Protein AF-A0A969T5S2-F1 (afdb_monomer_lite)

Sequence (231 aa):
MIIHSYEKESELKKIESLESELASEKEGRKVYKNMIFSVLVLFVIVATFLYYVVKSKKKLKEQNDKILEQNNTISSQVEEIIQQNDLLNTYKNNLEKIVEEKTRHLEDAIKRGKESDLLKTAFLTNMSHEIRTPMNAVMGFGSLLSNSNLSENDRMKYTEILLKSTEQLHKVIDDIIEISKIESGQITVNKTYFDVNILFQELMLYFSKQLFETSKTQLRIRIYKPTATGK

Structure (mmCIF, N/CA/C/O backbone):
data_AF-A0A969T5S2-F1
#
_entry.id   AF-A0A969T5S2-F1
#
loop_
_atom_site.group_PDB
_atom_site.id
_atom_site.type_symbol
_atom_site.label_atom_id
_atom_site.label_alt_id
_atom_site.label_comp_id
_atom_site.label_asym_id
_atom_site.label_entity_id
_atom_site.label_seq_id
_atom_site.pdbx_PDB_ins_code
_atom_site.Cartn_x
_atom_site.Cartn_y
_atom_site.Cartn_z
_atom_site.occupancy
_atom_site.B_iso_or_equiv
_atom_site.auth_seq_id
_atom_site.auth_comp_id
_atom_site.auth_asym_id
_atom_site.auth_atom_id
_atom_site.pdbx_PDB_model_num
ATOM 1 N N . MET A 1 1 ? 95.915 22.948 -121.376 1.00 53.06 1 MET A N 1
ATOM 2 C CA . MET A 1 1 ? 95.885 22.904 -119.895 1.00 53.06 1 MET A CA 1
ATOM 3 C C . MET A 1 1 ? 94.691 23.652 -119.285 1.00 53.06 1 MET A C 1
ATOM 5 O O . MET A 1 1 ? 94.270 23.257 -118.213 1.00 53.06 1 MET A O 1
ATOM 9 N N . ILE A 1 2 ? 94.101 24.657 -119.959 1.00 53.91 2 ILE A N 1
ATOM 10 C CA . ILE A 1 2 ? 92.976 25.464 -119.428 1.00 53.91 2 ILE A CA 1
ATOM 11 C C . ILE A 1 2 ? 91.594 24.795 -119.627 1.00 53.91 2 ILE A C 1
ATOM 13 O O . ILE A 1 2 ? 90.770 24.822 -118.726 1.00 53.91 2 ILE A O 1
ATOM 17 N N . ILE A 1 3 ? 91.343 24.113 -120.753 1.00 56.22 3 ILE A N 1
ATOM 18 C CA . ILE A 1 3 ? 90.023 23.497 -121.042 1.00 56.22 3 ILE A CA 1
ATOM 19 C C . ILE A 1 3 ? 89.676 22.362 -120.055 1.00 56.22 3 ILE A C 1
ATOM 21 O O . ILE A 1 3 ? 88.545 22.263 -119.593 1.00 56.22 3 ILE A O 1
ATOM 25 N N . HIS A 1 4 ? 90.670 21.571 -119.639 1.00 56.53 4 HIS A N 1
ATOM 26 C CA . HIS A 1 4 ? 90.481 20.467 -118.689 1.00 56.53 4 HIS A CA 1
ATOM 27 C C . HIS A 1 4 ? 90.217 20.932 -117.241 1.00 56.53 4 HIS A C 1
ATOM 29 O O . HIS A 1 4 ? 89.705 20.152 -116.442 1.00 56.53 4 HIS A O 1
ATOM 35 N N . SER A 1 5 ? 90.547 22.182 -116.877 1.00 56.03 5 SER A N 1
ATOM 36 C CA . SER A 1 5 ? 90.193 22.722 -115.553 1.00 56.03 5 SER A CA 1
ATOM 37 C C . SER A 1 5 ? 88.755 23.245 -115.514 1.00 56.03 5 SER A C 1
ATOM 39 O O . SER A 1 5 ? 88.100 23.094 -114.490 1.00 56.03 5 SER A O 1
ATOM 41 N N . TYR A 1 6 ? 88.245 23.787 -116.628 1.00 60.91 6 TYR A N 1
ATOM 42 C CA . TYR A 1 6 ? 86.865 24.275 -116.750 1.00 60.91 6 TYR A CA 1
ATOM 43 C C . TYR A 1 6 ? 85.824 23.144 -116.736 1.00 60.91 6 TYR A C 1
ATOM 45 O O . TYR A 1 6 ? 84.802 23.268 -116.063 1.00 60.91 6 TYR A O 1
ATOM 53 N N . GLU A 1 7 ? 86.080 22.024 -117.423 1.00 63.03 7 GLU A N 1
ATOM 54 C CA . GLU A 1 7 ? 85.198 20.842 -117.363 1.00 63.03 7 GLU A CA 1
ATOM 55 C C . GLU A 1 7 ? 85.136 20.252 -115.952 1.00 63.03 7 GLU A C 1
ATOM 57 O O . GLU A 1 7 ? 84.051 19.986 -115.439 1.00 63.03 7 GLU A O 1
ATOM 62 N N . LYS A 1 8 ? 86.288 20.131 -115.284 1.00 68.19 8 LYS A N 1
ATOM 63 C CA . LYS A 1 8 ? 86.364 19.594 -113.922 1.00 68.19 8 LYS A CA 1
ATOM 64 C C . LYS A 1 8 ? 85.639 20.483 -112.909 1.00 68.19 8 LYS A C 1
ATOM 66 O O . LYS A 1 8 ? 84.988 19.969 -112.009 1.00 68.19 8 LYS A O 1
ATOM 71 N N . GLU A 1 9 ? 85.708 21.805 -113.068 1.00 69.25 9 GLU A N 1
ATOM 72 C CA . GLU A 1 9 ? 84.987 22.764 -112.221 1.00 69.25 9 GLU A CA 1
ATOM 73 C C . GLU A 1 9 ? 83.468 22.755 -112.487 1.00 69.25 9 GLU A C 1
ATOM 75 O O . GLU A 1 9 ? 82.671 22.893 -111.559 1.00 69.25 9 GLU A O 1
ATOM 80 N N . SER A 1 10 ? 83.048 22.544 -113.740 1.00 69.62 10 SER A N 1
ATOM 81 C CA . SER A 1 10 ? 81.635 22.386 -114.107 1.00 69.62 10 SER A CA 1
ATOM 82 C C . SER A 1 10 ? 81.036 21.087 -113.565 1.00 69.62 10 SER A C 1
ATOM 84 O O . SER A 1 10 ? 79.896 21.092 -113.100 1.00 69.62 10 SER A O 1
ATOM 86 N N . GLU A 1 11 ? 81.771 19.975 -113.626 1.00 76.19 11 GLU A N 1
ATOM 87 C CA . GLU A 1 11 ? 81.337 18.714 -113.017 1.00 76.19 11 GLU A CA 1
ATOM 88 C C . GLU A 1 11 ? 81.290 18.816 -111.492 1.00 76.19 11 GLU A C 1
ATOM 90 O O . GLU A 1 11 ? 80.316 18.368 -110.892 1.00 76.19 11 GLU A O 1
ATOM 95 N N . LEU A 1 12 ? 82.270 19.485 -110.872 1.00 71.69 12 LEU A N 1
ATOM 96 C CA . LEU A 1 12 ? 82.287 19.722 -109.428 1.00 71.69 12 LEU A CA 1
ATOM 97 C C . LEU A 1 12 ? 81.068 20.542 -108.973 1.00 71.69 12 LEU A C 1
ATOM 99 O O . LEU A 1 12 ? 80.374 20.126 -108.053 1.00 71.69 12 LEU A O 1
ATOM 103 N N . LYS A 1 13 ? 80.723 21.631 -109.679 1.00 76.75 13 LYS A N 1
ATOM 104 C CA . LYS A 1 13 ? 79.508 22.426 -109.398 1.00 76.75 13 LYS A CA 1
ATOM 105 C C . LYS A 1 13 ? 78.221 21.620 -109.576 1.00 76.75 13 LYS A C 1
ATOM 107 O O . LYS A 1 13 ? 77.257 21.820 -108.840 1.00 76.75 13 LYS A O 1
ATOM 112 N N . LYS A 1 14 ? 78.184 20.704 -110.549 1.00 78.88 14 LYS A N 1
ATOM 113 C CA . LYS A 1 14 ? 77.022 19.837 -110.788 1.00 78.88 14 LYS A CA 1
ATOM 114 C C . LYS A 1 14 ? 76.864 18.805 -109.671 1.00 78.88 14 LYS A C 1
ATOM 116 O O . LYS A 1 14 ? 75.749 18.614 -109.192 1.00 78.88 14 LYS A O 1
ATOM 121 N N . ILE A 1 15 ? 77.965 18.209 -109.214 1.00 77.12 15 ILE A N 1
ATOM 122 C CA . ILE A 1 15 ? 77.996 17.307 -108.055 1.00 77.12 15 ILE A CA 1
ATOM 123 C C . ILE A 1 15 ? 77.580 18.056 -106.786 1.00 77.12 15 ILE A C 1
ATOM 125 O O . ILE A 1 15 ? 76.670 17.596 -106.112 1.00 77.12 15 ILE A O 1
ATOM 129 N N . GLU A 1 16 ? 78.128 19.243 -106.517 1.00 80.19 16 GLU A N 1
ATOM 130 C CA . GLU A 1 16 ? 77.735 20.069 -105.363 1.00 80.19 16 GLU A CA 1
ATOM 131 C C . GLU A 1 16 ? 76.242 20.445 -105.397 1.00 80.19 16 GLU A C 1
ATOM 133 O O . GLU A 1 16 ? 75.565 20.404 -104.368 1.00 80.19 16 GLU A O 1
ATOM 138 N N . SER A 1 17 ? 75.691 20.759 -106.578 1.00 77.25 17 SER A N 1
ATOM 139 C CA . SER A 1 17 ? 74.257 21.047 -106.728 1.00 77.25 17 SER A CA 1
ATOM 140 C C . SER A 1 17 ? 73.377 19.821 -106.462 1.00 77.25 17 SER A C 1
ATOM 142 O O . SER A 1 17 ? 72.382 19.929 -105.748 1.00 77.25 17 SER A O 1
ATOM 144 N N . LEU A 1 18 ? 73.781 18.646 -106.961 1.00 80.69 18 LEU A N 1
ATOM 145 C CA . LEU A 1 18 ? 73.084 17.378 -106.743 1.00 80.69 18 LEU A CA 1
ATOM 146 C C . LEU A 1 18 ? 73.196 16.920 -105.283 1.00 80.69 18 LEU A C 1
ATOM 148 O O . LEU A 1 18 ? 72.234 16.399 -104.727 1.00 80.69 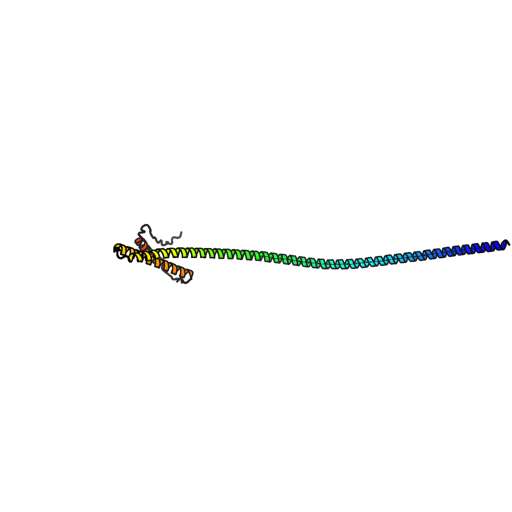18 LEU A O 1
ATOM 152 N N . GLU A 1 19 ? 74.345 17.128 -104.641 1.00 81.44 19 GLU A N 1
ATOM 153 C CA . GLU A 1 19 ? 74.552 16.842 -103.220 1.00 81.44 19 GLU A CA 1
ATOM 154 C C . GLU A 1 19 ? 73.700 17.755 -102.332 1.00 81.44 19 GLU A C 1
ATOM 156 O O . GLU A 1 19 ? 73.091 17.272 -101.375 1.00 81.44 19 GLU A O 1
ATOM 161 N N . SER A 1 20 ? 73.595 19.042 -102.675 1.00 77.88 20 SER A N 1
ATOM 162 C CA . SER A 1 20 ? 72.729 20.014 -101.997 1.00 77.88 20 SER A CA 1
ATOM 163 C C . SER A 1 20 ? 71.241 19.664 -102.141 1.00 77.88 20 SER A C 1
ATOM 165 O O . SER A 1 20 ? 70.498 19.650 -101.156 1.00 77.88 20 SER A O 1
ATOM 167 N N . GLU A 1 21 ? 70.806 19.286 -103.345 1.00 82.25 21 GLU A N 1
ATOM 168 C CA . GLU A 1 21 ? 69.428 18.865 -103.619 1.00 82.25 21 GLU A CA 1
ATOM 169 C C . GLU A 1 21 ? 69.083 17.552 -102.889 1.00 82.25 21 GLU A C 1
ATOM 171 O O . GLU A 1 21 ? 68.046 17.450 -102.226 1.00 82.25 21 GLU A O 1
ATOM 176 N N . LEU A 1 22 ? 70.002 16.579 -102.887 1.00 79.25 22 LEU A N 1
ATOM 177 C CA . LEU A 1 22 ? 69.874 15.330 -102.130 1.00 79.25 22 LEU A CA 1
ATOM 178 C C . LEU A 1 22 ? 69.854 15.573 -100.608 1.00 79.25 22 LEU A C 1
ATOM 180 O O . LEU A 1 22 ? 69.143 14.873 -99.877 1.00 79.25 22 LEU A O 1
ATOM 184 N N . ALA A 1 23 ? 70.634 16.536 -100.109 1.00 79.44 23 ALA A N 1
ATOM 185 C CA . ALA A 1 23 ? 70.650 16.926 -98.701 1.00 79.44 23 ALA A CA 1
ATOM 186 C C . ALA A 1 23 ? 69.317 17.566 -98.284 1.00 79.44 23 ALA A C 1
ATOM 188 O O . ALA A 1 23 ? 68.738 17.145 -97.279 1.00 79.44 23 ALA A O 1
ATOM 189 N N . SER A 1 24 ? 68.782 18.483 -99.098 1.00 79.25 24 SER A N 1
ATOM 190 C CA . SER A 1 24 ? 67.469 19.109 -98.892 1.00 79.25 24 SER A CA 1
ATOM 191 C C . SER A 1 24 ? 66.329 18.079 -98.889 1.00 79.25 24 SER A C 1
ATOM 193 O O . SER A 1 24 ? 65.488 18.064 -97.987 1.00 79.25 24 SER A O 1
ATOM 195 N N . GLU A 1 25 ? 66.336 17.129 -99.829 1.00 83.00 25 GLU A N 1
ATOM 196 C CA . GLU A 1 25 ? 65.324 16.069 -99.906 1.00 83.00 25 GLU A CA 1
ATOM 197 C C . GLU A 1 25 ? 65.398 15.103 -98.701 1.00 83.00 25 GLU A C 1
ATOM 199 O O . GLU A 1 25 ? 64.380 14.655 -98.159 1.00 83.00 25 GLU A O 1
ATOM 204 N N . LYS A 1 26 ? 66.612 14.779 -98.227 1.00 81.88 26 LYS A N 1
ATOM 205 C CA . LYS A 1 26 ? 66.821 14.002 -96.990 1.00 81.88 26 LYS A CA 1
ATOM 206 C C . LYS A 1 26 ? 66.337 14.759 -95.753 1.00 81.88 26 LYS A C 1
ATOM 208 O O . LYS A 1 26 ? 65.747 14.135 -94.867 1.00 81.88 26 LYS A O 1
ATOM 213 N N . GLU A 1 27 ? 66.551 16.068 -95.696 1.00 85.75 27 GLU A N 1
ATOM 214 C CA . GLU A 1 27 ? 66.109 16.922 -94.596 1.00 85.75 27 GLU A CA 1
ATOM 215 C C . GLU A 1 27 ? 64.578 17.030 -94.546 1.00 85.75 27 GLU A C 1
ATOM 217 O O . GLU A 1 27 ? 63.985 16.775 -93.496 1.00 85.75 27 GLU A O 1
ATOM 222 N N . GLY A 1 28 ? 63.914 17.232 -95.689 1.00 82.69 28 GLY A N 1
ATOM 223 C CA . GLY A 1 28 ? 62.449 17.203 -95.792 1.00 82.69 28 GLY A CA 1
ATOM 224 C C . GLY A 1 28 ? 61.840 15.863 -95.354 1.00 82.69 28 GLY A C 1
ATOM 225 O O . GLY A 1 28 ? 60.904 15.828 -94.549 1.00 82.69 28 GLY A O 1
ATOM 226 N N . ARG A 1 29 ? 62.426 14.732 -95.785 1.00 85.19 29 ARG A N 1
ATOM 227 C CA . ARG A 1 29 ? 62.015 13.389 -95.319 1.00 85.19 29 ARG A CA 1
ATOM 228 C C . ARG A 1 29 ? 62.199 13.207 -93.810 1.00 85.19 29 ARG A C 1
ATOM 230 O O . ARG A 1 29 ? 61.376 12.544 -93.175 1.00 85.19 29 ARG A O 1
ATOM 237 N N . LYS A 1 30 ? 63.260 13.770 -93.225 1.00 87.75 30 LYS A N 1
ATOM 238 C CA . LYS A 1 30 ? 63.521 13.731 -91.777 1.00 87.75 30 LYS A CA 1
ATOM 239 C C . LYS A 1 30 ? 62.482 14.547 -91.000 1.00 87.75 30 LYS A C 1
ATOM 241 O O . LYS A 1 30 ? 61.950 14.049 -90.010 1.00 87.75 30 LYS A O 1
ATOM 246 N N . VAL A 1 31 ? 62.141 15.747 -91.475 1.00 89.12 31 VAL A N 1
ATOM 247 C CA . VAL A 1 31 ? 61.098 16.603 -90.882 1.00 89.12 31 VAL A CA 1
ATOM 248 C C . VAL A 1 31 ? 59.736 15.906 -90.905 1.00 89.12 31 VAL A C 1
ATOM 250 O O . VAL A 1 31 ? 59.076 15.826 -89.870 1.00 89.12 31 VAL A O 1
ATOM 253 N N . TYR A 1 32 ? 59.346 15.317 -92.039 1.00 90.12 32 TYR A N 1
ATOM 254 C CA . TYR A 1 32 ? 58.078 14.590 -92.163 1.00 90.12 32 TYR A CA 1
ATOM 255 C C . TYR A 1 32 ? 57.992 13.383 -91.212 1.00 90.12 32 TYR A C 1
ATOM 257 O O . TYR A 1 32 ? 56.982 13.197 -90.532 1.00 90.12 32 TYR A O 1
ATOM 265 N N . LYS A 1 33 ? 59.071 12.594 -91.086 1.00 89.50 33 LYS A N 1
ATOM 266 C CA . LYS A 1 33 ? 59.140 11.483 -90.119 1.00 89.50 33 LYS A CA 1
ATOM 267 C C . LYS A 1 33 ? 59.002 11.960 -88.670 1.00 89.50 33 LYS A C 1
ATOM 269 O O . LYS A 1 33 ? 58.267 11.339 -87.906 1.00 89.50 33 LYS A O 1
ATOM 274 N N . ASN A 1 34 ? 59.654 13.063 -88.301 1.00 91.50 34 ASN A N 1
ATOM 275 C CA . ASN A 1 34 ? 59.539 13.644 -86.961 1.00 91.50 34 ASN A CA 1
ATOM 276 C C . ASN A 1 34 ? 58.127 14.183 -86.682 1.00 91.50 34 ASN A C 1
ATOM 278 O O . ASN A 1 34 ? 57.640 14.043 -85.563 1.00 91.50 34 ASN A O 1
ATOM 282 N N . MET A 1 35 ? 57.459 14.751 -87.690 1.00 93.56 35 MET A N 1
ATOM 283 C CA . MET A 1 35 ? 56.075 15.220 -87.581 1.00 93.56 35 MET A CA 1
ATOM 284 C C . MET A 1 35 ? 55.093 14.058 -87.387 1.00 93.56 35 MET A C 1
ATOM 286 O O . MET A 1 35 ? 54.229 14.116 -86.520 1.00 93.56 35 MET A O 1
ATOM 290 N N . ILE A 1 36 ? 55.241 12.967 -88.144 1.00 94.12 36 ILE A N 1
ATOM 291 C CA . ILE A 1 36 ? 54.429 11.759 -87.925 1.00 94.12 36 ILE A CA 1
ATOM 292 C C . ILE A 1 36 ? 54.683 11.198 -86.526 1.00 94.12 36 ILE A C 1
ATOM 294 O O . ILE A 1 36 ? 53.741 10.850 -85.816 1.00 94.12 36 ILE A O 1
ATOM 298 N N . PHE A 1 37 ? 55.949 11.122 -86.116 1.00 94.69 37 PHE A N 1
ATOM 299 C CA . PHE A 1 37 ? 56.315 10.621 -84.799 1.00 94.69 37 PHE A CA 1
ATOM 300 C C . PHE A 1 37 ? 55.695 11.463 -83.676 1.00 94.69 37 PHE A C 1
ATOM 302 O O . PHE A 1 37 ? 55.114 10.902 -82.750 1.00 94.69 37 PHE A O 1
ATOM 309 N N . SER A 1 38 ? 55.741 12.796 -83.768 1.00 93.69 38 SER A N 1
ATOM 310 C CA . SER A 1 38 ? 55.135 13.672 -82.761 1.00 93.69 38 SER A CA 1
ATOM 311 C C . SER A 1 38 ? 53.609 13.538 -82.705 1.00 93.69 38 SER A C 1
ATOM 313 O O . SER A 1 38 ? 53.046 13.498 -81.611 1.00 93.69 38 SER A O 1
ATOM 315 N N . VAL A 1 39 ? 52.939 13.378 -83.852 1.00 95.88 39 VAL A N 1
ATOM 316 C CA . VAL A 1 39 ? 51.491 13.112 -83.918 1.00 95.88 39 VAL A CA 1
ATOM 317 C C . VAL A 1 39 ? 51.138 11.766 -83.278 1.00 95.88 39 VAL A C 1
ATOM 319 O O . VAL A 1 39 ? 50.170 11.685 -82.523 1.00 95.88 39 VAL A O 1
ATOM 322 N N . LEU A 1 40 ? 51.934 10.719 -83.514 1.00 96.00 40 LEU A N 1
ATOM 323 C CA . LEU A 1 40 ? 51.734 9.408 -82.886 1.00 96.00 40 LEU A CA 1
ATOM 324 C C . LEU A 1 40 ? 51.920 9.466 -81.367 1.00 96.00 40 LEU A C 1
ATOM 326 O O . LEU A 1 40 ? 51.106 8.914 -80.628 1.00 96.00 40 LEU A O 1
ATOM 330 N N . VAL A 1 41 ? 52.953 10.165 -80.891 1.00 95.88 41 VAL A N 1
ATOM 331 C CA . VAL A 1 41 ? 53.179 10.374 -79.454 1.00 95.88 41 VAL A CA 1
ATOM 332 C C . VAL A 1 41 ? 51.993 11.108 -78.828 1.00 95.88 41 VAL A C 1
ATOM 334 O O . VAL A 1 41 ? 51.478 10.674 -77.797 1.00 95.88 41 VAL A O 1
ATOM 337 N N . LEU A 1 42 ? 51.506 12.172 -79.474 1.00 96.25 42 LEU A N 1
ATOM 338 C CA . LEU A 1 42 ? 50.339 12.916 -79.006 1.00 96.25 42 LEU A CA 1
ATOM 339 C C . LEU A 1 42 ? 49.089 12.028 -78.948 1.00 96.25 42 LEU A C 1
ATOM 341 O O . LEU A 1 42 ? 48.361 12.056 -77.957 1.00 96.25 42 LEU A O 1
ATOM 345 N N . PHE A 1 43 ? 48.864 11.201 -79.969 1.00 97.00 43 PHE A N 1
ATOM 346 C CA . PHE A 1 43 ? 47.743 10.265 -80.001 1.00 97.00 43 PHE A CA 1
ATOM 347 C C . PHE A 1 43 ? 47.784 9.275 -78.828 1.00 97.00 43 PHE A C 1
ATOM 349 O O . PHE A 1 43 ? 46.770 9.072 -78.161 1.00 97.00 43 PHE A O 1
ATOM 356 N N . VAL A 1 44 ? 48.954 8.707 -78.517 1.00 97.00 44 VAL A N 1
ATOM 357 C CA . VAL A 1 44 ? 49.127 7.797 -77.370 1.00 97.00 44 VAL A CA 1
ATOM 358 C C . VAL A 1 44 ? 48.861 8.514 -76.042 1.00 97.00 44 VAL A C 1
ATOM 360 O O . VAL A 1 44 ? 48.181 7.967 -75.170 1.00 97.00 44 VAL A O 1
ATOM 363 N N . ILE A 1 45 ? 49.335 9.753 -75.882 1.00 96.81 45 ILE A N 1
ATOM 364 C CA . ILE A 1 45 ? 49.070 10.562 -74.680 1.00 96.81 45 ILE A CA 1
ATOM 365 C C . ILE A 1 45 ? 47.563 10.804 -74.515 1.00 96.81 45 ILE A C 1
ATOM 367 O O . ILE A 1 45 ? 47.014 10.584 -73.436 1.00 96.81 45 ILE A O 1
ATOM 371 N N . VAL A 1 46 ? 46.866 11.191 -75.584 1.00 97.00 46 VAL A N 1
ATOM 372 C CA . VAL A 1 46 ? 45.413 11.411 -75.544 1.00 97.00 46 VAL A CA 1
ATOM 373 C C . VAL A 1 46 ? 44.665 10.110 -75.246 1.00 97.00 46 VAL A C 1
ATOM 375 O O . VAL A 1 46 ? 43.770 10.101 -74.4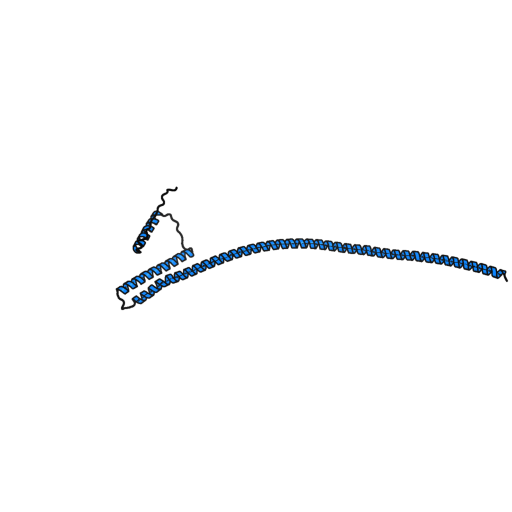02 1.00 97.00 46 VAL A O 1
ATOM 378 N N . ALA A 1 47 ? 45.045 8.996 -75.873 1.00 96.56 47 ALA A N 1
ATOM 379 C CA . ALA A 1 47 ? 44.413 7.699 -75.645 1.00 96.56 47 ALA A CA 1
ATOM 380 C C . ALA A 1 47 ? 44.587 7.216 -74.195 1.00 96.56 47 ALA A C 1
ATOM 382 O O . ALA A 1 47 ? 43.623 6.769 -73.569 1.00 96.56 47 ALA A O 1
ATOM 383 N N . THR A 1 48 ? 45.792 7.352 -73.629 1.00 96.56 48 THR A N 1
ATOM 384 C CA . THR A 1 48 ? 46.050 7.014 -72.219 1.00 96.56 48 THR A CA 1
ATOM 385 C C . THR A 1 48 ? 45.269 7.924 -71.273 1.00 96.56 48 THR A C 1
ATOM 387 O O . THR A 1 48 ? 44.638 7.425 -70.341 1.00 96.56 48 THR A O 1
ATOM 390 N N . PHE A 1 49 ? 45.221 9.233 -71.537 1.00 96.81 49 PHE A N 1
ATOM 391 C CA . PHE A 1 49 ? 44.410 10.177 -70.765 1.00 96.81 49 PHE A CA 1
ATOM 392 C C . PHE A 1 49 ? 42.920 9.807 -70.786 1.00 96.81 49 PHE A C 1
ATOM 394 O O . PHE A 1 49 ? 42.298 9.688 -69.728 1.00 96.81 49 PHE A O 1
ATOM 401 N N . LEU A 1 50 ? 42.352 9.553 -71.969 1.00 96.12 50 LEU A N 1
ATOM 402 C CA . LEU A 1 50 ? 40.954 9.144 -72.122 1.00 96.12 50 LEU A CA 1
ATOM 403 C C . LEU A 1 50 ? 40.658 7.837 -71.380 1.00 96.12 50 LEU A C 1
ATOM 405 O O . LEU A 1 50 ? 39.642 7.741 -70.688 1.00 96.12 50 LEU A O 1
ATOM 409 N N . TYR A 1 51 ? 41.565 6.859 -71.455 1.00 96.75 51 TYR A N 1
ATOM 410 C CA . TYR A 1 51 ? 41.459 5.617 -70.692 1.00 96.75 51 TYR A CA 1
ATOM 411 C C . TYR A 1 51 ? 41.361 5.882 -69.180 1.00 96.75 51 TYR A C 1
ATOM 413 O O . TYR A 1 51 ? 40.466 5.352 -68.513 1.00 96.75 51 TYR A O 1
ATOM 421 N N . TYR A 1 52 ? 42.219 6.749 -68.632 1.00 96.88 52 TYR A N 1
ATOM 422 C CA . TYR A 1 52 ? 42.167 7.114 -67.214 1.00 96.88 52 TYR A CA 1
ATOM 423 C C . TYR A 1 52 ? 40.887 7.865 -66.836 1.00 96.88 52 TYR A C 1
ATOM 425 O O . TYR A 1 52 ? 40.320 7.586 -65.777 1.00 96.88 52 TYR A O 1
ATOM 433 N N . VAL A 1 53 ? 40.388 8.762 -67.691 1.00 95.75 53 VAL A N 1
ATOM 434 C CA . VAL A 1 53 ? 39.124 9.481 -67.456 1.00 95.75 53 VAL A CA 1
ATOM 435 C C . VAL A 1 53 ? 37.951 8.507 -67.364 1.00 95.75 53 VAL A C 1
ATOM 437 O O . VAL A 1 53 ? 37.162 8.581 -66.419 1.00 95.75 53 VAL A O 1
ATOM 440 N N . VAL A 1 54 ? 37.842 7.562 -68.302 1.00 95.19 54 VAL A N 1
ATOM 441 C CA . VAL A 1 54 ? 36.773 6.551 -68.295 1.00 95.19 54 VAL A CA 1
ATOM 442 C C . VAL A 1 54 ? 36.878 5.659 -67.057 1.00 95.19 54 VAL A C 1
ATOM 444 O O . VAL A 1 54 ? 35.881 5.446 -66.362 1.00 95.19 54 VAL A O 1
ATOM 447 N N . LYS A 1 55 ? 38.088 5.191 -66.725 1.00 94.94 55 LYS A N 1
ATOM 448 C CA . LYS A 1 55 ? 38.338 4.377 -65.527 1.00 94.94 55 LYS A CA 1
ATOM 449 C C . LYS A 1 55 ? 37.963 5.117 -64.239 1.00 94.94 55 LYS A C 1
ATOM 451 O O . LYS A 1 55 ? 37.332 4.532 -63.360 1.00 94.94 55 LYS A O 1
ATOM 456 N N . SER A 1 56 ? 38.318 6.398 -64.138 1.00 92.44 56 SER A N 1
ATOM 457 C CA . SER A 1 56 ? 38.005 7.248 -62.985 1.00 92.44 56 SER A CA 1
ATOM 458 C C . SER A 1 56 ? 36.494 7.432 -62.814 1.00 92.44 56 SER A C 1
ATOM 460 O O . SER A 1 56 ? 35.964 7.197 -61.729 1.00 92.44 56 SER A O 1
ATOM 462 N N . LYS A 1 57 ? 35.772 7.732 -63.904 1.00 94.00 57 LYS A N 1
ATOM 463 C CA . LYS A 1 57 ? 34.304 7.854 -63.889 1.00 94.00 57 LYS A CA 1
ATOM 464 C C . LYS A 1 57 ? 33.611 6.563 -63.450 1.00 94.00 57 LYS A C 1
ATOM 466 O O . LYS A 1 57 ? 32.654 6.628 -62.684 1.00 94.00 57 LYS A O 1
ATOM 471 N N . LYS A 1 58 ? 34.096 5.398 -63.898 1.00 94.31 58 LYS A N 1
ATOM 472 C CA . LYS A 1 58 ? 33.547 4.099 -63.481 1.00 94.31 58 LYS A CA 1
ATOM 473 C C . LYS A 1 58 ? 33.699 3.883 -61.972 1.00 94.31 58 LYS A C 1
ATOM 475 O O . LYS A 1 58 ? 32.717 3.570 -61.309 1.00 94.31 58 LYS A O 1
ATOM 480 N N . LYS A 1 59 ? 34.897 4.120 -61.427 1.00 94.56 59 LYS A N 1
ATOM 481 C CA . LYS A 1 59 ? 35.159 4.005 -59.984 1.00 94.56 59 LYS A CA 1
ATOM 482 C C . LYS A 1 59 ? 34.298 4.974 -59.166 1.00 94.56 59 LYS A C 1
ATOM 484 O O . LYS A 1 59 ? 33.773 4.588 -58.128 1.00 94.56 59 LYS A O 1
ATOM 489 N N . LEU A 1 60 ? 34.133 6.207 -59.647 1.00 94.56 60 LEU A N 1
ATOM 490 C CA . LEU A 1 60 ? 33.292 7.214 -58.999 1.00 94.56 60 LEU A CA 1
ATOM 491 C C . LEU A 1 60 ? 31.819 6.782 -58.964 1.00 94.56 60 LEU A C 1
ATOM 493 O O . LEU A 1 60 ? 31.155 6.947 -57.946 1.00 94.56 60 LEU A O 1
ATOM 497 N N . LYS A 1 61 ? 31.322 6.182 -60.054 1.00 95.00 61 LYS A N 1
ATOM 498 C CA . LYS A 1 61 ? 29.965 5.632 -60.110 1.00 95.00 61 LYS A CA 1
ATOM 499 C C . LYS A 1 61 ? 29.775 4.498 -59.101 1.00 95.00 61 LYS A C 1
ATOM 501 O O . LYS A 1 61 ? 28.846 4.559 -58.313 1.00 95.00 61 LYS A O 1
ATOM 506 N N . GLU A 1 62 ? 30.696 3.535 -59.057 1.00 95.31 62 GLU A N 1
ATOM 507 C CA . GLU A 1 62 ? 30.647 2.429 -58.086 1.00 95.31 62 GLU A CA 1
ATOM 508 C C . GLU A 1 62 ? 30.669 2.923 -56.629 1.00 95.31 62 GLU A C 1
ATOM 510 O O . GLU A 1 62 ? 30.001 2.356 -55.768 1.00 95.31 62 GLU A O 1
ATOM 515 N N . GLN A 1 63 ? 31.431 3.981 -56.331 1.00 94.75 63 GLN A N 1
ATOM 516 C CA . GLN A 1 63 ? 31.438 4.601 -55.003 1.00 94.75 63 GLN A CA 1
ATOM 517 C C . GLN A 1 63 ? 30.115 5.304 -54.686 1.00 94.75 63 GLN A C 1
ATOM 519 O O . GLN A 1 63 ? 29.605 5.141 -53.581 1.00 94.75 63 GLN A O 1
ATOM 524 N N . ASN A 1 64 ? 29.542 6.040 -55.640 1.00 94.19 64 ASN A N 1
ATOM 525 C CA . ASN A 1 64 ? 28.235 6.676 -55.467 1.00 94.19 64 ASN A CA 1
ATOM 526 C C . ASN A 1 64 ? 27.115 5.649 -55.276 1.00 94.19 64 ASN A C 1
ATOM 528 O O . ASN A 1 64 ? 26.265 5.853 -54.416 1.00 94.19 64 ASN A O 1
ATOM 532 N N . ASP A 1 65 ? 27.139 4.541 -56.020 1.00 96.31 65 ASP A N 1
ATOM 533 C CA . ASP A 1 65 ? 26.158 3.461 -55.883 1.00 96.31 65 ASP A CA 1
ATOM 534 C C . ASP A 1 65 ? 26.236 2.835 -54.474 1.00 96.31 65 ASP A C 1
ATOM 536 O O . ASP A 1 65 ? 25.211 2.649 -53.821 1.00 96.31 65 ASP A O 1
ATOM 540 N N . LYS A 1 66 ? 27.452 2.616 -53.946 1.00 96.62 66 LYS A N 1
ATOM 541 C CA . LYS A 1 66 ? 27.657 2.152 -52.558 1.00 96.62 66 LYS A CA 1
ATOM 542 C C . LYS A 1 66 ? 27.167 3.152 -51.515 1.00 96.62 66 LYS A C 1
ATOM 544 O O . LYS A 1 66 ? 26.550 2.752 -50.535 1.00 96.62 66 LYS A O 1
ATOM 549 N N . ILE A 1 67 ? 27.446 4.442 -51.702 1.00 96.31 67 ILE A N 1
ATOM 550 C CA . ILE A 1 67 ? 26.968 5.498 -50.797 1.00 96.31 67 ILE A CA 1
ATOM 551 C C . ILE A 1 67 ? 25.440 5.552 -50.812 1.00 96.31 67 ILE A C 1
ATOM 553 O O . ILE A 1 67 ? 24.825 5.718 -49.764 1.00 96.31 67 ILE A O 1
ATOM 557 N N . LEU A 1 68 ? 24.816 5.388 -51.980 1.00 95.75 68 LEU A N 1
ATOM 558 C CA . LEU A 1 68 ? 23.364 5.369 -52.106 1.00 95.75 68 LEU A CA 1
ATOM 559 C C . LEU A 1 68 ? 22.751 4.186 -51.343 1.00 95.75 68 LEU A C 1
ATOM 561 O O . LEU A 1 68 ? 21.789 4.368 -50.603 1.00 95.75 68 LEU A O 1
ATOM 565 N N . GLU A 1 69 ? 23.339 2.996 -51.466 1.00 95.69 69 GLU A N 1
ATOM 566 C CA . GLU A 1 69 ? 22.927 1.808 -50.710 1.00 95.69 69 GLU A CA 1
ATOM 567 C C . GLU A 1 69 ? 23.097 1.999 -49.192 1.00 95.69 69 GLU A C 1
ATOM 569 O O . GLU A 1 69 ? 22.188 1.698 -48.412 1.00 95.69 69 GLU A O 1
ATOM 574 N N . GLN A 1 70 ? 24.233 2.563 -48.769 1.00 96.00 70 GLN A N 1
ATOM 575 C CA . GLN A 1 70 ? 24.489 2.902 -47.368 1.00 96.00 70 GLN A CA 1
ATOM 576 C C . GLN A 1 70 ? 23.481 3.922 -46.837 1.00 96.00 70 GLN A C 1
ATOM 578 O O . GLN A 1 70 ? 22.938 3.721 -45.756 1.00 96.00 70 GLN A O 1
ATOM 583 N N . ASN A 1 71 ? 23.186 4.978 -47.597 1.00 95.38 71 ASN A N 1
ATOM 584 C CA . ASN A 1 71 ? 22.204 5.989 -47.213 1.00 95.38 71 ASN A CA 1
ATOM 585 C C . ASN A 1 71 ? 20.812 5.379 -47.049 1.00 95.38 71 ASN A C 1
ATOM 587 O O . ASN A 1 71 ? 20.165 5.630 -46.039 1.00 95.38 71 ASN A O 1
ATOM 591 N N . ASN A 1 72 ? 20.382 4.524 -47.981 1.00 95.94 72 ASN A N 1
ATOM 592 C CA . ASN A 1 72 ? 19.095 3.834 -47.872 1.00 95.94 72 ASN A CA 1
ATOM 593 C C . ASN A 1 72 ? 19.034 2.944 -46.619 1.00 95.94 72 ASN A C 1
ATOM 595 O O . ASN A 1 72 ? 18.030 2.934 -45.910 1.00 95.94 72 ASN A O 1
ATOM 599 N N . THR A 1 73 ? 20.125 2.233 -46.319 1.00 96.56 73 THR A N 1
ATOM 600 C CA . THR A 1 73 ? 20.225 1.390 -45.117 1.00 96.56 73 THR A CA 1
ATOM 601 C C . THR A 1 73 ? 20.153 2.229 -43.842 1.00 96.56 73 THR A C 1
ATOM 603 O O . THR A 1 73 ? 19.391 1.903 -42.935 1.00 96.56 73 THR A O 1
ATOM 606 N N . ILE A 1 74 ? 20.902 3.334 -43.780 1.00 96.75 74 ILE A N 1
ATOM 607 C CA . ILE A 1 74 ? 20.892 4.260 -42.640 1.00 96.75 74 ILE A CA 1
ATOM 608 C C . ILE A 1 74 ? 19.495 4.850 -42.448 1.00 96.75 74 ILE A C 1
ATOM 610 O O . ILE A 1 74 ? 19.012 4.886 -41.322 1.00 96.75 74 ILE A O 1
ATOM 614 N N . SER A 1 75 ? 18.820 5.270 -43.521 1.00 96.62 75 SER A N 1
ATOM 615 C CA . SER A 1 75 ? 17.448 5.781 -43.443 1.00 96.62 75 SER A CA 1
ATOM 616 C C . SER A 1 75 ? 16.492 4.752 -42.835 1.00 96.62 75 SER A C 1
ATOM 618 O O . SER A 1 75 ? 15.752 5.092 -41.916 1.00 96.62 75 SER A O 1
ATOM 620 N N . SER A 1 76 ? 16.575 3.486 -43.258 1.00 95.94 76 SER A N 1
ATOM 621 C CA . SER A 1 76 ? 15.772 2.407 -42.670 1.00 95.94 76 SER A CA 1
ATOM 622 C C . SER A 1 76 ? 16.091 2.172 -41.188 1.00 95.94 76 SER A C 1
ATOM 624 O O . SER A 1 76 ? 15.178 1.964 -40.395 1.00 95.94 76 SER A O 1
ATOM 626 N N . GLN A 1 77 ? 17.368 2.213 -40.797 1.00 96.56 77 GLN A N 1
ATOM 627 C CA . GLN A 1 77 ? 17.772 2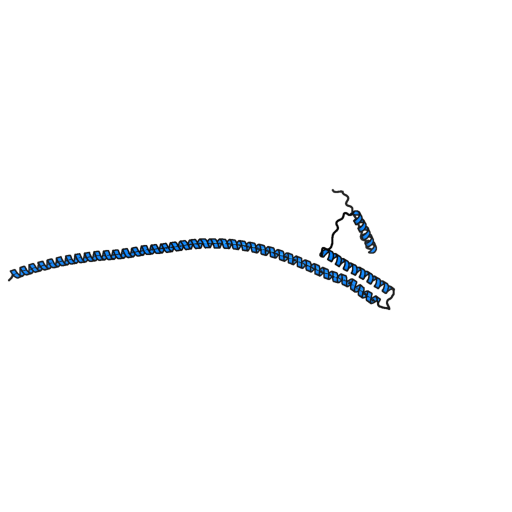.050 -39.395 1.00 96.56 77 GLN A CA 1
ATOM 628 C C . GLN A 1 77 ? 17.310 3.219 -38.519 1.00 96.56 77 GLN A C 1
ATOM 630 O O . GLN A 1 77 ? 16.902 3.015 -37.378 1.00 96.56 77 GLN A O 1
ATOM 635 N N . VAL A 1 78 ? 17.355 4.448 -39.040 1.00 96.19 78 VAL A N 1
ATOM 636 C CA . VAL A 1 78 ? 16.860 5.638 -38.336 1.00 96.19 78 VAL A CA 1
ATOM 637 C C . VAL A 1 78 ? 15.360 5.521 -38.076 1.00 96.19 78 VAL A C 1
ATOM 639 O O . VAL A 1 78 ? 14.922 5.798 -36.961 1.00 96.19 78 VAL A O 1
ATOM 642 N N . GLU A 1 79 ? 14.579 5.067 -39.058 1.00 96.12 79 GLU A N 1
ATOM 643 C CA . GLU A 1 79 ? 13.144 4.822 -38.874 1.00 96.12 79 GLU A CA 1
ATOM 644 C C . GLU A 1 79 ? 12.872 3.769 -37.793 1.00 96.12 79 GLU A C 1
ATOM 646 O O . GLU A 1 79 ? 12.024 3.984 -36.926 1.00 96.12 79 GLU A O 1
ATOM 651 N N . GLU A 1 80 ? 13.624 2.667 -37.785 1.00 96.75 80 GLU A N 1
ATOM 652 C CA . GLU A 1 80 ? 13.497 1.629 -36.757 1.00 96.75 80 GLU A CA 1
ATOM 653 C C . GLU A 1 80 ? 13.819 2.169 -35.355 1.00 96.75 80 GLU A C 1
ATOM 655 O O . GLU A 1 80 ? 13.067 1.934 -34.408 1.00 96.75 80 GLU A O 1
ATOM 660 N N . ILE A 1 81 ? 14.892 2.953 -35.214 1.00 97.12 81 ILE A N 1
ATOM 661 C CA . ILE A 1 81 ? 15.279 3.576 -33.939 1.00 97.12 81 ILE A CA 1
ATOM 662 C C . ILE A 1 81 ? 14.194 4.536 -33.440 1.00 97.12 81 ILE A C 1
ATOM 664 O O . ILE A 1 81 ? 13.928 4.589 -32.237 1.00 97.12 81 ILE A O 1
ATOM 668 N N . ILE A 1 82 ? 13.560 5.299 -34.334 1.00 97.00 82 ILE A N 1
ATOM 669 C CA . ILE A 1 82 ? 12.450 6.188 -33.969 1.00 97.00 82 ILE A CA 1
ATOM 670 C C . ILE A 1 82 ? 11.279 5.359 -33.428 1.00 97.00 82 ILE A C 1
ATOM 672 O O . ILE A 1 82 ? 10.807 5.625 -32.323 1.00 97.00 82 ILE A O 1
ATOM 676 N N . GLN A 1 83 ? 10.879 4.299 -34.136 1.00 96.56 83 GLN A N 1
ATOM 677 C CA . GLN A 1 83 ? 9.792 3.419 -33.695 1.00 96.56 83 GLN A CA 1
ATOM 678 C C . GLN A 1 83 ? 10.093 2.744 -32.349 1.00 96.56 83 GLN A C 1
ATOM 680 O O . GLN A 1 83 ? 9.226 2.679 -31.474 1.00 96.56 83 GLN A O 1
ATOM 685 N N . GLN A 1 84 ? 11.324 2.266 -32.153 1.00 96.44 84 GLN A N 1
ATOM 686 C CA . GLN A 1 84 ? 11.752 1.664 -30.890 1.00 96.44 84 GLN A CA 1
ATOM 687 C C . GLN A 1 84 ? 11.717 2.673 -29.738 1.00 96.44 84 GLN A C 1
ATOM 689 O O . GLN A 1 84 ? 11.263 2.328 -28.647 1.00 96.44 84 GLN A O 1
ATOM 694 N N . ASN A 1 85 ? 12.149 3.916 -29.966 1.00 96.50 85 ASN A N 1
ATOM 695 C CA . ASN A 1 85 ? 12.086 4.969 -28.952 1.00 96.50 85 ASN A CA 1
ATOM 696 C C . ASN A 1 85 ? 10.644 5.336 -28.591 1.00 96.50 85 ASN A C 1
ATOM 698 O O . ASN A 1 85 ? 10.334 5.478 -27.409 1.00 96.50 85 ASN A O 1
ATOM 702 N N . ASP A 1 86 ? 9.748 5.444 -29.571 1.00 96.69 86 ASP A N 1
ATOM 703 C CA . ASP A 1 86 ? 8.331 5.730 -29.323 1.00 96.69 86 ASP A CA 1
ATOM 704 C C . ASP A 1 86 ? 7.665 4.614 -28.509 1.00 96.69 86 ASP A C 1
ATOM 706 O O . ASP A 1 86 ? 6.938 4.868 -27.537 1.00 96.69 86 ASP A O 1
ATOM 710 N N . LEU A 1 87 ? 7.969 3.360 -28.851 1.00 96.81 87 LEU A N 1
ATOM 711 C CA . LEU A 1 87 ? 7.502 2.200 -28.106 1.00 96.81 87 LEU A CA 1
ATOM 712 C C . LEU A 1 87 ? 8.062 2.193 -26.678 1.00 96.81 87 LEU A C 1
ATOM 714 O O . LEU A 1 87 ? 7.309 2.004 -25.721 1.00 96.81 87 LEU A O 1
ATOM 718 N N . LEU A 1 88 ? 9.362 2.444 -26.519 1.00 96.62 88 LEU A N 1
ATOM 719 C CA . LEU A 1 88 ? 10.024 2.507 -25.218 1.00 96.62 88 LEU A CA 1
ATOM 720 C C . LEU A 1 88 ? 9.428 3.609 -24.336 1.00 96.62 88 LEU A C 1
ATOM 722 O O . LEU A 1 88 ? 9.150 3.367 -23.163 1.00 96.62 88 LEU A O 1
ATOM 726 N N . ASN A 1 89 ? 9.171 4.790 -24.899 1.00 96.62 89 ASN A N 1
ATOM 727 C CA . ASN A 1 89 ? 8.516 5.892 -24.197 1.00 96.62 89 ASN A CA 1
ATOM 728 C C . ASN A 1 89 ? 7.099 5.513 -23.755 1.00 96.62 89 ASN A C 1
ATOM 730 O O . ASN A 1 89 ? 6.700 5.798 -22.625 1.00 96.62 89 ASN A O 1
ATOM 734 N N . THR A 1 90 ? 6.353 4.810 -24.607 1.00 96.31 90 THR A N 1
ATOM 735 C CA . THR A 1 90 ? 5.018 4.305 -24.262 1.00 96.31 90 THR A CA 1
ATOM 736 C C . THR A 1 90 ? 5.081 3.303 -23.108 1.00 96.31 90 THR A C 1
ATOM 738 O O . THR A 1 90 ? 4.338 3.434 -22.132 1.00 96.31 90 THR A O 1
ATOM 741 N N . TYR A 1 91 ? 5.996 2.330 -23.170 1.00 95.94 91 TYR A N 1
ATOM 742 C CA . TYR A 1 91 ? 6.207 1.367 -22.087 1.00 95.94 91 TYR A CA 1
ATOM 743 C C . TYR A 1 91 ? 6.625 2.044 -20.786 1.00 95.94 91 TYR A C 1
ATOM 745 O O . TYR A 1 91 ? 6.072 1.721 -19.736 1.00 95.94 91 TYR A O 1
ATOM 753 N N . LYS A 1 92 ? 7.553 3.003 -20.851 1.00 97.25 92 LYS A N 1
ATOM 754 C CA . LYS A 1 92 ? 8.008 3.774 -19.694 1.00 97.25 92 LYS A CA 1
ATOM 755 C C . LYS A 1 92 ? 6.842 4.499 -19.022 1.00 97.25 92 LYS A C 1
ATOM 757 O O . LYS A 1 92 ? 6.640 4.321 -17.826 1.00 97.25 92 LYS A O 1
ATOM 762 N N . ASN A 1 93 ? 6.035 5.231 -19.789 1.00 97.00 93 ASN A N 1
ATOM 763 C CA . ASN A 1 93 ? 4.886 5.967 -19.257 1.00 97.00 93 ASN A CA 1
ATOM 764 C C . ASN A 1 93 ? 3.846 5.033 -18.617 1.00 97.00 93 ASN A C 1
ATOM 766 O O . ASN A 1 93 ? 3.261 5.353 -17.583 1.00 97.00 93 ASN A O 1
ATOM 770 N N . ASN A 1 94 ? 3.605 3.866 -19.219 1.00 97.06 94 ASN A N 1
ATOM 771 C CA . ASN A 1 94 ? 2.698 2.871 -18.648 1.00 97.06 94 ASN A CA 1
ATOM 772 C C . ASN A 1 94 ? 3.258 2.274 -17.354 1.00 97.06 94 ASN A C 1
ATOM 774 O O . ASN A 1 94 ? 2.516 2.099 -16.389 1.00 97.06 94 ASN A O 1
ATOM 778 N N . LEU A 1 95 ? 4.560 1.988 -17.315 1.00 97.19 95 LEU A N 1
ATOM 779 C CA . LEU A 1 95 ? 5.216 1.457 -16.129 1.00 97.19 95 LEU A CA 1
ATOM 780 C C . LEU A 1 95 ? 5.202 2.472 -14.982 1.00 97.19 95 LEU A C 1
ATOM 782 O O . LEU A 1 95 ? 4.885 2.094 -13.860 1.00 97.19 95 LEU A O 1
ATOM 786 N N . GLU A 1 96 ? 5.467 3.749 -15.264 1.00 97.19 96 GLU A N 1
ATOM 787 C CA . GLU A 1 96 ? 5.376 4.832 -14.278 1.00 97.19 96 GLU A CA 1
ATOM 788 C C . GLU A 1 96 ? 3.971 4.911 -13.666 1.00 97.19 96 GLU A C 1
ATOM 790 O O . GLU A 1 96 ? 3.845 4.906 -12.442 1.00 97.19 96 GLU A O 1
ATOM 795 N N . LYS A 1 97 ? 2.912 4.852 -14.487 1.00 97.06 97 LYS A N 1
ATOM 796 C CA . LYS A 1 97 ? 1.521 4.816 -13.995 1.00 97.06 97 LYS A CA 1
ATOM 797 C C . LYS A 1 97 ? 1.236 3.604 -13.110 1.00 97.06 97 LYS A C 1
ATOM 799 O O . LYS A 1 97 ? 0.609 3.741 -12.063 1.00 97.06 97 LYS A O 1
ATOM 804 N N . ILE A 1 98 ? 1.692 2.417 -13.515 1.00 97.25 98 ILE A N 1
ATOM 805 C CA . ILE A 1 98 ? 1.501 1.186 -12.732 1.00 97.25 98 ILE A CA 1
ATOM 806 C C . ILE A 1 98 ? 2.233 1.291 -11.393 1.00 97.25 98 ILE A C 1
ATOM 808 O O . ILE A 1 98 ? 1.680 0.922 -10.358 1.00 97.25 98 ILE A O 1
ATOM 812 N N . VAL A 1 99 ? 3.471 1.787 -11.396 1.00 97.50 99 VAL A N 1
ATOM 813 C CA . VAL A 1 99 ? 4.267 1.963 -10.177 1.00 97.50 99 VAL A CA 1
ATOM 814 C C . VAL A 1 99 ? 3.606 2.973 -9.245 1.00 97.50 99 VAL A C 1
ATOM 816 O O . VAL A 1 99 ? 3.499 2.698 -8.051 1.00 97.50 99 VAL A O 1
ATOM 819 N N . GLU A 1 100 ? 3.113 4.095 -9.767 1.00 97.38 100 GLU A N 1
ATOM 820 C CA . GLU A 1 100 ? 2.391 5.102 -8.986 1.00 97.38 100 GLU A CA 1
ATOM 821 C C . GLU A 1 100 ? 1.123 4.514 -8.350 1.00 97.38 100 GLU A C 1
ATOM 823 O O . GLU A 1 100 ? 0.920 4.623 -7.138 1.00 97.38 100 GLU A O 1
ATOM 828 N N . GLU A 1 101 ? 0.304 3.805 -9.132 1.00 97.31 101 GLU A N 1
ATOM 829 C CA . GLU A 1 101 ? -0.906 3.155 -8.630 1.00 97.31 101 GLU A CA 1
ATOM 830 C C . GLU A 1 101 ? -0.575 2.124 -7.543 1.00 97.31 101 GLU A C 1
ATOM 832 O O . GLU A 1 101 ? -1.165 2.143 -6.460 1.00 97.31 101 GLU A O 1
ATOM 837 N N . LYS A 1 102 ? 0.411 1.252 -7.781 1.00 96.69 102 LYS A N 1
ATOM 838 C CA . LYS A 1 102 ? 0.835 0.243 -6.800 1.00 96.69 102 LYS A CA 1
ATOM 839 C C . LYS A 1 102 ? 1.377 0.877 -5.527 1.00 96.69 102 LYS A C 1
ATOM 841 O O . LYS A 1 102 ? 1.040 0.408 -4.442 1.00 96.69 102 LYS A O 1
ATOM 846 N N . THR A 1 103 ? 2.162 1.943 -5.648 1.00 97.44 103 THR A N 1
ATOM 847 C CA . THR A 1 103 ? 2.710 2.673 -4.499 1.00 97.44 103 THR A CA 1
ATOM 848 C C . THR A 1 103 ? 1.582 3.257 -3.659 1.00 97.44 103 THR A C 1
ATOM 850 O O . THR A 1 103 ? 1.520 2.988 -2.463 1.00 97.44 103 THR A O 1
ATOM 853 N N . ARG A 1 104 ? 0.608 3.926 -4.286 1.00 97.00 104 ARG A N 1
ATOM 854 C CA . ARG A 1 104 ? -0.565 4.472 -3.589 1.00 97.00 104 ARG A CA 1
ATOM 855 C C . ARG A 1 104 ? -1.377 3.389 -2.873 1.00 97.00 104 ARG A C 1
ATOM 857 O O . ARG A 1 104 ? -1.814 3.585 -1.742 1.00 97.00 104 ARG A O 1
ATOM 864 N N . HIS A 1 105 ? -1.583 2.238 -3.516 1.00 96.19 105 HIS A N 1
ATOM 865 C CA . HIS A 1 105 ? -2.289 1.110 -2.898 1.00 96.19 105 HIS A CA 1
ATOM 866 C C . HIS A 1 105 ? -1.525 0.537 -1.698 1.00 96.19 105 HIS A C 1
ATOM 868 O O . HIS A 1 105 ? -2.140 0.198 -0.687 1.00 96.19 105 HIS A O 1
ATOM 874 N N . LEU A 1 106 ? -0.196 0.436 -1.790 1.00 96.75 106 LEU A N 1
ATOM 875 C CA . LEU A 1 106 ? 0.647 -0.021 -0.686 1.00 96.75 106 LEU A CA 1
ATOM 876 C C . LEU A 1 106 ? 0.633 0.968 0.480 1.00 96.75 106 LEU A C 1
ATOM 878 O O . LEU A 1 106 ? 0.498 0.545 1.624 1.00 96.75 106 LEU A O 1
ATOM 882 N N . GLU A 1 107 ? 0.723 2.267 0.208 1.00 97.12 107 GLU A N 1
ATOM 883 C CA . GLU A 1 107 ? 0.646 3.306 1.237 1.00 97.12 107 GLU A CA 1
ATOM 884 C C . GLU A 1 107 ? -0.687 3.267 1.989 1.00 97.12 107 GLU A C 1
ATOM 886 O O . GLU A 1 107 ? -0.697 3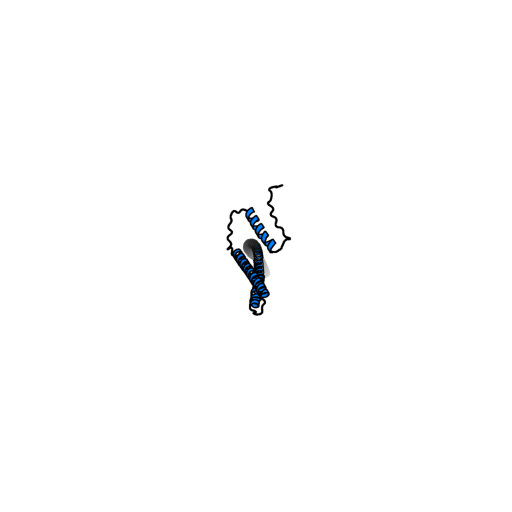.313 3.220 1.00 97.12 107 GLU A O 1
ATOM 891 N N . ASP A 1 108 ? -1.806 3.113 1.275 1.00 96.75 108 ASP A N 1
ATOM 892 C CA . ASP A 1 108 ? -3.127 2.982 1.895 1.00 96.75 108 ASP A CA 1
ATOM 893 C C . ASP A 1 108 ? -3.242 1.693 2.726 1.00 96.75 108 ASP A C 1
ATOM 895 O O . ASP A 1 108 ? -3.693 1.728 3.873 1.00 96.75 108 ASP A O 1
ATOM 899 N N . ALA A 1 109 ? -2.759 0.560 2.208 1.00 95.69 109 ALA A N 1
ATOM 900 C CA . ALA A 1 109 ? -2.739 -0.700 2.949 1.00 95.69 109 ALA A CA 1
ATOM 901 C C . ALA A 1 109 ? -1.887 -0.605 4.228 1.00 95.69 109 ALA A C 1
ATOM 903 O O . ALA A 1 109 ? -2.321 -1.043 5.295 1.00 95.69 109 ALA A O 1
ATOM 904 N N . ILE A 1 110 ? -0.707 0.019 4.148 1.00 96.12 110 ILE A N 1
ATOM 905 C CA . ILE A 1 110 ? 0.167 0.262 5.302 1.00 96.12 110 ILE A CA 1
ATOM 906 C C . ILE A 1 110 ? -0.522 1.183 6.308 1.00 96.12 110 ILE A C 1
ATOM 908 O O . ILE A 1 110 ? -0.468 0.919 7.509 1.00 96.12 110 ILE A O 1
ATOM 912 N N . LYS A 1 111 ? -1.174 2.255 5.846 1.00 96.06 111 LYS A N 1
ATOM 913 C CA . LYS A 1 111 ? -1.896 3.186 6.716 1.00 96.06 111 LYS A CA 1
ATOM 914 C C . LYS A 1 111 ? -3.006 2.471 7.486 1.00 96.06 111 LYS A C 1
ATOM 916 O O . LYS A 1 111 ? -3.053 2.589 8.707 1.00 96.06 111 LYS A O 1
ATOM 921 N N . ARG A 1 112 ? -3.839 1.685 6.796 1.00 93.44 112 ARG A N 1
ATOM 922 C CA . ARG A 1 112 ? -4.910 0.890 7.423 1.00 93.44 112 ARG A CA 1
ATOM 923 C C . ARG A 1 112 ? -4.360 -0.150 8.399 1.00 93.44 112 ARG A C 1
ATOM 925 O O . ARG A 1 112 ? -4.913 -0.314 9.481 1.00 93.44 112 ARG A O 1
ATOM 932 N N . GLY A 1 113 ? -3.260 -0.818 8.044 1.00 92.94 113 GLY A N 1
ATOM 933 C CA . GLY A 1 113 ? -2.576 -1.761 8.932 1.00 92.94 113 GLY A CA 1
ATOM 934 C C . GLY A 1 113 ? -2.097 -1.089 10.219 1.00 92.94 113 GLY A C 1
ATOM 935 O O . GLY A 1 113 ? -2.428 -1.542 11.309 1.00 92.94 113 GLY A O 1
ATOM 936 N N . LYS A 1 114 ? -1.413 0.056 10.100 1.00 94.25 114 LYS A N 1
ATOM 937 C CA . LYS A 1 114 ? -0.945 0.842 11.253 1.00 94.25 114 LYS A CA 1
ATOM 938 C C . LYS A 1 114 ? -2.086 1.336 12.137 1.00 94.25 114 LYS A C 1
ATOM 940 O O . LYS A 1 114 ? -1.958 1.317 13.356 1.00 94.25 114 LYS A O 1
ATOM 945 N N . GLU A 1 115 ? -3.184 1.788 11.539 1.00 93.75 115 GLU A N 1
ATOM 946 C CA . GLU A 1 115 ? -4.369 2.212 12.286 1.00 93.75 115 GLU A CA 1
ATOM 947 C C . GLU A 1 115 ? -4.990 1.036 13.053 1.00 93.75 115 GLU A C 1
ATOM 949 O O . GLU A 1 115 ? -5.277 1.163 14.241 1.00 93.75 115 GLU A O 1
ATOM 954 N N . SER A 1 116 ? -5.106 -0.136 12.419 1.00 90.75 116 SER A N 1
ATOM 955 C CA . SER A 1 116 ? -5.581 -1.354 13.083 1.00 90.75 116 SER A CA 1
ATOM 956 C C . SER A 1 116 ? -4.670 -1.784 14.234 1.00 90.75 116 SER A C 1
ATOM 958 O O . SER A 1 116 ? -5.171 -2.104 15.312 1.00 90.75 116 SER A O 1
ATOM 960 N N . ASP A 1 117 ? -3.351 -1.751 14.047 1.00 91.38 117 ASP A N 1
ATOM 961 C CA . ASP A 1 117 ? -2.389 -2.109 15.093 1.00 91.38 117 ASP A CA 1
ATOM 962 C C . ASP A 1 117 ? -2.434 -1.129 16.268 1.00 91.38 117 ASP A C 1
ATOM 964 O O . ASP A 1 117 ? -2.364 -1.545 17.429 1.00 91.38 117 ASP A O 1
ATOM 968 N N . LEU A 1 118 ? -2.609 0.167 15.993 1.00 93.50 118 LEU A N 1
ATOM 969 C CA . LEU A 1 118 ? -2.774 1.181 17.030 1.00 93.50 118 LEU A CA 1
ATOM 970 C C . LEU A 1 118 ? -4.058 0.943 17.831 1.00 93.50 118 LEU A C 1
ATOM 972 O O . LEU A 1 118 ? -4.019 0.960 19.061 1.00 93.50 118 LEU A O 1
ATOM 976 N N . LEU A 1 119 ? -5.177 0.679 17.150 1.00 89.56 119 LEU A N 1
ATOM 977 C CA . LEU A 1 119 ? -6.459 0.379 17.790 1.00 89.56 119 LEU A CA 1
ATOM 978 C C . LEU A 1 119 ? -6.384 -0.896 18.634 1.00 89.56 119 LEU A C 1
ATOM 980 O O . LEU A 1 119 ? -6.832 -0.885 19.778 1.00 89.56 119 LEU A O 1
ATOM 984 N N . LYS A 1 120 ? -5.755 -1.963 18.127 1.00 90.38 120 LYS A N 1
ATOM 985 C CA . LYS A 1 120 ? -5.508 -3.198 18.890 1.00 90.38 120 LYS A CA 1
ATOM 986 C C . LYS A 1 120 ? -4.647 -2.943 20.120 1.00 90.38 120 LYS A C 1
ATOM 988 O O . LYS A 1 120 ? -4.964 -3.422 21.204 1.00 90.38 120 LYS A O 1
ATOM 993 N N . THR A 1 121 ? -3.577 -2.167 19.970 1.00 92.44 121 THR A N 1
ATOM 994 C CA . THR A 1 121 ? -2.686 -1.823 21.087 1.00 92.44 121 THR A CA 1
ATOM 995 C C . THR A 1 121 ? -3.431 -1.030 22.160 1.00 92.44 121 THR A C 1
ATOM 997 O O . THR A 1 121 ? -3.339 -1.352 23.347 1.00 92.44 121 THR A O 1
ATOM 1000 N N . ALA A 1 122 ? -4.206 -0.023 21.750 1.00 91.56 122 ALA A N 1
ATOM 1001 C CA . ALA A 1 122 ? -5.035 0.773 22.648 1.00 91.56 122 ALA A CA 1
ATOM 1002 C C . ALA A 1 122 ? -6.096 -0.092 23.346 1.00 91.56 122 ALA A C 1
ATOM 1004 O O . ALA A 1 122 ? -6.251 -0.004 24.562 1.00 91.56 122 ALA A O 1
ATOM 1005 N N . PHE A 1 123 ? -6.762 -0.980 22.604 1.00 89.06 123 PHE A N 1
ATOM 1006 C CA . PHE A 1 123 ? -7.729 -1.935 23.139 1.00 89.06 123 PHE A CA 1
ATOM 1007 C C . PHE A 1 123 ? -7.105 -2.836 24.213 1.00 89.06 123 PHE A C 1
ATOM 1009 O O . PHE A 1 123 ? -7.592 -2.864 25.340 1.00 89.06 123 PHE A O 1
ATOM 1016 N N . LEU A 1 124 ? -5.985 -3.505 23.918 1.00 89.69 124 LEU A N 1
ATOM 1017 C CA . LEU A 1 124 ? -5.304 -4.386 24.876 1.00 89.69 124 LEU A CA 1
ATOM 1018 C C . LEU A 1 124 ? -4.814 -3.638 26.121 1.00 89.69 124 LEU A C 1
ATOM 1020 O O . LEU A 1 124 ? -4.888 -4.165 27.234 1.00 89.69 124 LEU A O 1
ATOM 1024 N N . THR A 1 125 ? -4.333 -2.406 25.943 1.00 91.56 125 THR A N 1
ATOM 1025 C CA . THR A 1 125 ? -3.917 -1.544 27.056 1.00 91.56 125 THR A CA 1
ATOM 1026 C C . THR A 1 125 ? -5.109 -1.224 27.955 1.00 91.56 125 THR A C 1
ATOM 1028 O O . THR A 1 125 ? -5.027 -1.417 29.170 1.00 91.56 125 THR A O 1
ATOM 1031 N N . ASN A 1 126 ? -6.237 -0.816 27.369 1.00 89.12 126 ASN A N 1
ATOM 1032 C CA . ASN A 1 126 ? -7.458 -0.505 28.108 1.00 89.12 126 ASN A CA 1
ATOM 1033 C C . ASN A 1 126 ? -7.998 -1.739 28.843 1.00 89.12 126 ASN A C 1
ATOM 1035 O O . ASN A 1 126 ? -8.217 -1.672 30.050 1.00 89.12 126 ASN A O 1
ATOM 1039 N N . MET A 1 127 ? -8.095 -2.888 28.167 1.00 91.56 127 MET A N 1
ATOM 1040 C CA . MET A 1 127 ? -8.533 -4.146 28.785 1.00 91.56 127 MET A CA 1
ATOM 1041 C C . MET A 1 127 ? -7.626 -4.561 29.946 1.00 91.56 127 MET A C 1
ATOM 1043 O O . MET A 1 127 ? -8.104 -4.943 31.010 1.00 91.56 127 MET A O 1
ATOM 1047 N N . SER A 1 128 ? -6.306 -4.417 29.798 1.00 93.31 128 SER A N 1
ATOM 1048 C CA . SER A 1 128 ? -5.360 -4.714 30.881 1.00 93.31 128 SER A CA 1
ATOM 1049 C C . SER A 1 128 ? -5.607 -3.847 32.121 1.00 93.31 128 SER A C 1
ATOM 1051 O O . SER A 1 128 ? -5.515 -4.339 33.247 1.00 93.31 128 SER A O 1
ATOM 1053 N N . HIS A 1 129 ? -5.927 -2.562 31.940 1.00 94.31 129 HIS A N 1
ATOM 1054 C CA . HIS A 1 129 ? -6.266 -1.657 33.042 1.00 94.31 129 HIS A CA 1
ATOM 1055 C C . HIS A 1 129 ? -7.623 -1.982 33.679 1.00 94.31 129 HIS A C 1
ATOM 1057 O O . HIS A 1 129 ? -7.736 -1.998 34.912 1.00 94.31 129 HIS A O 1
ATOM 1063 N N . GLU A 1 130 ? -8.627 -2.273 32.854 1.00 94.06 130 GLU A N 1
ATOM 1064 C CA . GLU A 1 130 ? -9.978 -2.623 33.298 1.00 94.06 130 GLU A CA 1
ATOM 1065 C C . GLU A 1 130 ? -10.036 -3.973 34.015 1.00 94.06 130 GLU A C 1
ATOM 1067 O O . GLU A 1 130 ? -10.833 -4.120 34.935 1.00 94.06 130 GLU A O 1
ATOM 1072 N N . ILE A 1 131 ? -9.147 -4.916 33.687 1.00 94.56 131 ILE A N 1
ATOM 1073 C CA . ILE A 1 131 ? -8.973 -6.180 34.419 1.00 94.56 131 ILE A CA 1
ATOM 1074 C C . ILE A 1 131 ? -8.205 -5.953 35.725 1.00 94.56 131 ILE A C 1
ATOM 1076 O O . ILE A 1 131 ? -8.610 -6.425 36.790 1.00 94.56 131 ILE A O 1
ATOM 1080 N N . ARG A 1 132 ? -7.081 -5.223 35.673 1.00 94.31 132 ARG A N 1
ATOM 1081 C CA . ARG A 1 132 ? -6.183 -5.055 36.829 1.00 94.31 132 ARG A CA 1
ATOM 1082 C C . ARG A 1 132 ? -6.882 -4.401 38.018 1.00 94.31 132 ARG A C 1
ATOM 1084 O O . ARG A 1 132 ? -6.613 -4.776 39.154 1.00 94.31 132 ARG A O 1
ATOM 1091 N N . THR A 1 133 ? -7.757 -3.430 37.775 1.00 95.12 133 THR A N 1
ATOM 1092 C CA . THR A 1 133 ? -8.437 -2.672 38.837 1.00 95.12 133 THR A CA 1
ATOM 1093 C C . THR A 1 133 ? -9.329 -3.555 39.730 1.00 95.12 133 THR A C 1
ATOM 1095 O O . THR A 1 133 ? -9.049 -3.632 40.930 1.00 95.12 133 THR A O 1
ATOM 1098 N N . PRO A 1 134 ? -10.350 -4.266 39.206 1.00 94.50 134 PRO A N 1
ATOM 1099 C CA . PRO A 1 134 ? -11.161 -5.176 40.008 1.00 94.50 134 PRO A CA 1
ATOM 1100 C C . PRO A 1 134 ? -10.344 -6.360 40.535 1.00 94.50 134 PRO A C 1
ATOM 1102 O O . PRO A 1 134 ? -10.534 -6.755 41.682 1.00 94.50 134 PRO A O 1
ATOM 1105 N N . MET A 1 135 ? -9.375 -6.880 39.772 1.00 95.25 135 MET A N 1
ATOM 1106 C CA . MET A 1 135 ? -8.505 -7.966 40.239 1.00 95.25 135 MET A CA 1
ATOM 1107 C C . MET A 1 135 ? -7.691 -7.562 41.479 1.00 95.25 135 MET A C 1
ATOM 1109 O O . MET A 1 135 ? -7.618 -8.312 42.452 1.00 95.25 135 MET A O 1
ATOM 1113 N N . ASN A 1 136 ? -7.117 -6.356 41.482 1.00 95.00 136 ASN A N 1
ATOM 1114 C CA . ASN A 1 136 ? -6.387 -5.826 42.633 1.00 95.00 136 ASN A CA 1
ATOM 1115 C C . ASN A 1 136 ? -7.306 -5.610 43.840 1.00 95.00 136 ASN A C 1
ATOM 1117 O O . ASN A 1 136 ? -6.881 -5.857 44.967 1.00 95.00 136 ASN A O 1
ATOM 1121 N N . ALA A 1 137 ? -8.555 -5.188 43.623 1.00 93.56 137 ALA A N 1
ATOM 1122 C CA . ALA A 1 137 ? -9.541 -5.086 44.693 1.00 93.56 137 ALA A CA 1
ATOM 1123 C C . ALA A 1 137 ? -9.879 -6.470 45.277 1.00 93.56 137 ALA A C 1
ATOM 1125 O O . ALA A 1 137 ? -9.851 -6.631 46.495 1.00 93.56 137 ALA A O 1
ATOM 1126 N N . VAL A 1 138 ? -10.103 -7.489 44.439 1.00 93.75 138 VAL A N 1
ATOM 1127 C CA . VAL A 1 138 ? -10.360 -8.870 44.887 1.00 93.75 138 VAL A CA 1
ATOM 1128 C C . VAL A 1 138 ? -9.199 -9.405 45.729 1.00 93.75 138 VAL A C 1
ATOM 1130 O O . VAL A 1 138 ? -9.420 -9.875 46.844 1.00 93.75 138 VAL A O 1
ATOM 1133 N N . MET A 1 139 ? -7.957 -9.284 45.247 1.00 93.50 139 MET A N 1
ATOM 1134 C CA . MET A 1 139 ? -6.778 -9.736 45.998 1.00 93.50 139 MET A CA 1
ATOM 1135 C C . MET A 1 139 ? -6.570 -8.931 47.287 1.00 93.50 139 MET A C 1
ATOM 1137 O O . MET A 1 139 ? -6.314 -9.505 48.345 1.00 93.50 139 MET A O 1
ATOM 1141 N N . GLY A 1 140 ? -6.705 -7.604 47.214 1.00 93.56 140 GLY A N 1
ATOM 1142 C CA . GLY A 1 140 ? -6.510 -6.700 48.344 1.00 93.56 140 GLY A CA 1
ATOM 1143 C C . GLY A 1 140 ? -7.522 -6.949 49.458 1.00 93.56 140 GLY A C 1
ATOM 1144 O O . GLY A 1 140 ? -7.133 -7.292 50.574 1.00 93.56 140 GLY A O 1
ATOM 1145 N N . PHE A 1 141 ? -8.819 -6.853 49.165 1.00 93.38 141 PHE A N 1
ATOM 1146 C CA . PHE A 1 141 ? -9.864 -7.080 50.167 1.00 93.38 141 PHE A CA 1
ATOM 1147 C C . PHE A 1 141 ? -9.920 -8.540 50.625 1.00 93.38 141 PHE A C 1
ATOM 1149 O O . PHE A 1 141 ? -10.110 -8.784 51.814 1.00 93.38 141 PHE A O 1
ATOM 1156 N N . GLY A 1 142 ? -9.646 -9.504 49.740 1.00 92.19 142 GLY A N 1
ATOM 1157 C CA . GLY A 1 142 ? -9.506 -10.913 50.118 1.00 92.19 142 GLY A CA 1
ATOM 1158 C C . GLY A 1 142 ? -8.396 -11.134 51.151 1.00 92.19 142 GLY A C 1
ATOM 1159 O O . GLY A 1 142 ? -8.601 -11.831 52.145 1.00 92.19 142 GLY A O 1
ATOM 1160 N N . SER A 1 143 ? -7.246 -10.470 50.983 1.00 92.25 143 SER A N 1
ATOM 1161 C CA . SER A 1 143 ? -6.155 -10.531 51.965 1.00 92.25 143 SER A CA 1
ATOM 1162 C C . SER A 1 143 ? -6.548 -9.916 53.315 1.00 92.25 143 SER A C 1
ATOM 1164 O O . SER A 1 143 ? -6.255 -10.491 54.363 1.00 92.25 143 SER A O 1
ATOM 1166 N N . LEU A 1 144 ? -7.293 -8.802 53.311 1.00 92.25 144 LEU A N 1
ATOM 1167 C CA . LEU A 1 144 ? -7.746 -8.125 54.532 1.00 92.25 144 LEU A CA 1
ATOM 1168 C C . LEU A 1 144 ? -8.750 -8.960 55.340 1.00 92.25 144 LEU A C 1
ATOM 1170 O O . LEU A 1 144 ? -8.746 -8.893 56.570 1.00 92.25 144 LEU A O 1
ATOM 1174 N N . LEU A 1 145 ? -9.573 -9.781 54.679 1.00 92.19 145 LEU A N 1
ATOM 1175 C CA . LEU A 1 145 ? -10.535 -10.675 55.340 1.00 92.19 145 LEU A CA 1
ATOM 1176 C C . LEU A 1 145 ? -9.868 -11.776 56.181 1.00 92.19 145 LEU A C 1
ATOM 1178 O O . LEU A 1 145 ? -10.506 -12.315 57.091 1.00 92.19 145 LEU A O 1
ATOM 1182 N N . SER A 1 146 ? -8.591 -12.072 55.917 1.00 88.06 146 SER A N 1
ATOM 1183 C CA . SER A 1 146 ? -7.794 -13.055 56.666 1.00 88.06 146 SER A CA 1
ATOM 1184 C C . SER A 1 146 ? -7.368 -12.554 58.055 1.00 88.06 146 SER A C 1
ATOM 1186 O O . SER A 1 146 ? -6.873 -13.334 58.865 1.00 88.06 146 SER A O 1
ATOM 1188 N N . ASN A 1 147 ? -7.556 -11.264 58.358 1.00 90.06 147 ASN A N 1
ATOM 1189 C CA . ASN A 1 147 ? -7.229 -10.699 59.663 1.00 90.06 147 ASN A CA 1
ATOM 1190 C C . ASN A 1 147 ? -8.266 -11.118 60.727 1.00 90.06 147 ASN A C 1
ATOM 1192 O O . ASN A 1 147 ? -9.464 -10.842 60.604 1.00 90.06 147 ASN A O 1
ATOM 1196 N N . SER A 1 148 ? -7.800 -11.767 61.797 1.00 83.00 148 SER A N 1
ATOM 1197 C CA . SER A 1 148 ? -8.637 -12.239 62.908 1.00 83.00 148 SER A CA 1
ATOM 1198 C C . SER A 1 148 ? -9.191 -11.113 63.787 1.00 83.00 148 SER A C 1
ATOM 1200 O O . SER A 1 148 ? -10.212 -11.306 64.435 1.00 83.00 148 SER A O 1
ATOM 1202 N N . ASN A 1 149 ? -8.560 -9.935 63.784 1.00 91.25 149 ASN A N 1
ATOM 1203 C CA . ASN A 1 149 ? -8.962 -8.780 64.597 1.00 91.25 149 ASN A CA 1
ATOM 1204 C C . ASN A 1 149 ? -9.935 -7.838 63.866 1.00 91.25 149 ASN A C 1
ATOM 1206 O O . ASN A 1 149 ? -10.158 -6.711 64.306 1.00 91.25 149 ASN A O 1
ATOM 1210 N N . LEU A 1 150 ? -10.476 -8.262 62.721 1.00 92.00 150 LEU A N 1
ATOM 1211 C CA . LEU A 1 150 ? -11.381 -7.450 61.915 1.00 92.00 150 LEU A CA 1
ATOM 1212 C C . LEU A 1 150 ? -12.782 -7.405 62.541 1.00 92.00 150 LEU A C 1
ATOM 1214 O O . LEU A 1 150 ? -13.346 -8.454 62.861 1.00 92.00 150 LEU A O 1
ATOM 1218 N N . SER A 1 151 ? -13.356 -6.205 62.666 1.00 93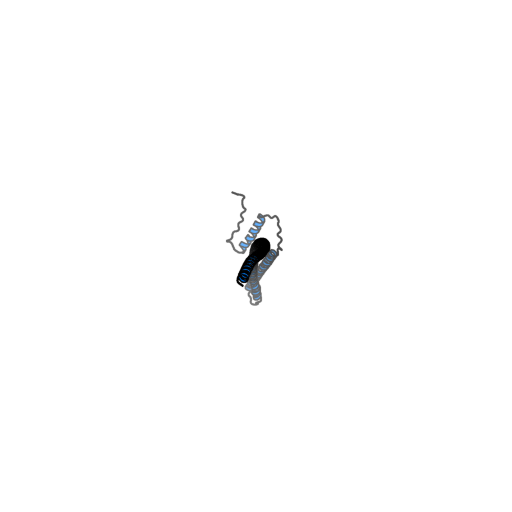.75 151 SER A N 1
ATOM 1219 C CA . SER A 1 151 ? -14.738 -6.046 63.126 1.00 93.75 151 SER A CA 1
ATOM 1220 C C . SER A 1 151 ? -15.722 -6.709 62.154 1.00 93.75 151 SER A C 1
ATOM 1222 O O . SER A 1 151 ? -15.447 -6.845 60.959 1.00 93.75 151 SER A O 1
ATOM 1224 N N . GLU A 1 152 ? -16.890 -7.114 62.650 1.00 92.50 152 GLU A N 1
ATOM 1225 C CA . GLU A 1 152 ? -17.919 -7.741 61.812 1.00 92.50 152 GLU A CA 1
ATOM 1226 C C . GLU A 1 152 ? -18.450 -6.784 60.731 1.00 92.50 152 GLU A C 1
ATOM 1228 O O . GLU A 1 152 ? -18.609 -7.183 59.577 1.00 92.50 152 GLU A O 1
ATOM 1233 N N . ASN A 1 153 ? -18.590 -5.493 61.056 1.00 93.31 153 ASN A N 1
ATOM 1234 C CA . ASN A 1 153 ? -18.961 -4.457 60.087 1.00 93.31 153 ASN A CA 1
ATOM 1235 C C . ASN A 1 153 ? -17.922 -4.300 58.965 1.00 93.31 153 ASN A C 1
ATOM 1237 O O . ASN A 1 153 ? -18.289 -4.240 57.790 1.00 93.31 153 ASN A O 1
ATOM 1241 N N . ASP A 1 154 ? -16.629 -4.259 59.298 1.00 93.12 154 ASP A N 1
ATOM 1242 C CA . ASP A 1 154 ? -15.570 -4.154 58.285 1.00 93.12 154 ASP A CA 1
ATOM 1243 C C . ASP A 1 154 ? -15.497 -5.421 57.427 1.00 93.12 154 ASP A C 1
ATOM 1245 O O . ASP A 1 154 ? -15.314 -5.341 56.212 1.00 93.12 154 ASP A O 1
ATOM 1249 N N . ARG A 1 155 ? -15.715 -6.596 58.035 1.00 94.06 155 ARG A N 1
ATOM 1250 C CA . ARG A 1 155 ? -15.790 -7.878 57.323 1.00 94.06 155 ARG A CA 1
ATOM 1251 C C . ARG A 1 155 ? -16.914 -7.878 56.293 1.00 94.06 155 ARG A C 1
ATOM 1253 O O . ARG A 1 155 ? -16.675 -8.257 55.145 1.00 94.06 155 ARG A O 1
ATOM 1260 N N . MET A 1 156 ? -18.112 -7.429 56.670 1.00 94.19 156 MET A N 1
ATOM 1261 C CA . MET A 1 156 ? -19.244 -7.305 55.747 1.00 94.19 156 MET A CA 1
ATOM 1262 C C . MET A 1 156 ? -18.926 -6.338 54.603 1.00 94.19 156 MET A C 1
ATOM 1264 O O . MET A 1 156 ? -19.088 -6.697 53.438 1.00 94.19 156 MET A O 1
ATOM 1268 N N . LYS A 1 157 ? -18.387 -5.155 54.917 1.00 94.12 157 LYS A N 1
ATOM 1269 C CA . LYS A 1 157 ? -18.036 -4.138 53.917 1.00 94.12 157 LYS A CA 1
ATOM 1270 C C . LYS A 1 157 ? -16.979 -4.626 52.923 1.00 94.12 157 LYS A C 1
ATOM 1272 O O . LYS A 1 157 ? -17.109 -4.406 51.723 1.00 94.12 157 LYS A O 1
ATOM 1277 N N . TYR A 1 158 ? -15.926 -5.295 53.392 1.00 95.00 158 TYR A N 1
ATOM 1278 C CA . TYR A 1 158 ? -14.888 -5.839 52.509 1.00 95.00 158 TYR A CA 1
ATOM 1279 C C . TYR A 1 158 ? -15.411 -6.991 51.652 1.00 95.00 158 TYR A C 1
ATOM 1281 O O . TYR A 1 158 ? -15.052 -7.084 50.480 1.00 95.00 158 TYR A O 1
ATOM 1289 N N . THR A 1 159 ? -16.294 -7.825 52.208 1.00 93.62 159 THR A N 1
ATOM 1290 C CA . THR A 1 159 ? -16.966 -8.895 51.457 1.00 93.62 159 THR A CA 1
ATOM 1291 C C . THR A 1 159 ? -17.837 -8.318 50.339 1.00 93.62 159 THR A C 1
ATOM 1293 O O . THR A 1 159 ? -17.773 -8.799 49.211 1.00 93.62 159 THR A O 1
ATOM 1296 N N . GLU A 1 160 ? -18.587 -7.246 50.608 1.00 94.31 160 GLU A N 1
ATOM 1297 C CA . GLU A 1 160 ? -19.386 -6.543 49.595 1.00 94.31 160 GLU A CA 1
ATOM 1298 C C . GLU A 1 160 ? -18.511 -5.989 48.459 1.00 94.31 160 GLU A C 1
ATOM 1300 O O . GLU A 1 160 ? -18.807 -6.199 47.281 1.00 94.31 160 GLU A O 1
ATOM 1305 N N . ILE A 1 161 ? -17.392 -5.332 48.793 1.00 92.56 161 ILE A N 1
ATOM 1306 C CA . ILE A 1 161 ? -16.465 -4.800 47.783 1.00 92.56 161 ILE A CA 1
ATOM 1307 C C . ILE A 1 161 ? -15.859 -5.930 46.941 1.00 92.56 161 ILE A C 1
ATOM 1309 O O . ILE A 1 161 ? -15.728 -5.781 45.723 1.00 92.56 161 ILE A O 1
ATOM 1313 N N . LEU A 1 162 ? -15.505 -7.057 47.562 1.00 93.44 162 LEU A N 1
ATOM 1314 C CA . LEU A 1 162 ? -14.958 -8.223 46.870 1.00 93.44 162 LEU A CA 1
ATOM 1315 C C . LEU A 1 162 ? -15.971 -8.814 45.883 1.00 93.44 162 LEU A C 1
ATOM 1317 O O . LEU A 1 162 ? -15.615 -9.044 44.726 1.00 93.44 162 LEU A O 1
ATOM 1321 N N . LEU A 1 163 ? -17.225 -9.010 46.306 1.00 93.19 163 LEU A N 1
ATOM 1322 C CA . LEU A 1 163 ? -18.295 -9.520 45.442 1.00 93.19 163 LEU A CA 1
ATOM 1323 C C . LEU A 1 163 ? -18.530 -8.591 44.250 1.00 93.19 163 LEU A C 1
ATOM 1325 O O . LEU A 1 163 ? -18.457 -9.030 43.105 1.00 93.19 163 LEU A O 1
ATOM 1329 N N . LYS A 1 164 ? -18.677 -7.288 44.506 1.00 93.19 164 LYS A N 1
ATOM 1330 C CA . LYS A 1 164 ? -18.864 -6.287 43.450 1.00 93.19 164 LYS A CA 1
ATOM 1331 C C . LYS A 1 164 ? -17.687 -6.231 42.471 1.00 93.19 164 LYS A C 1
ATOM 1333 O O . LYS A 1 164 ? -17.883 -6.096 41.267 1.00 93.19 164 LYS A O 1
ATOM 1338 N N . SER A 1 165 ? -16.457 -6.345 42.973 1.00 94.19 165 SER A N 1
ATOM 1339 C CA . SER A 1 165 ? -15.254 -6.367 42.127 1.00 94.19 165 SER A CA 1
ATOM 1340 C C . SER A 1 165 ? -15.184 -7.641 41.281 1.00 94.19 165 SER A C 1
ATOM 1342 O O . SER A 1 165 ? -14.758 -7.591 40.131 1.00 94.19 165 SER A O 1
ATOM 1344 N N . THR A 1 166 ? -15.643 -8.770 41.823 1.00 94.88 166 THR A N 1
ATOM 1345 C CA . THR A 1 166 ? -15.719 -10.052 41.107 1.00 94.88 166 THR A CA 1
ATOM 1346 C C . THR A 1 166 ? -16.758 -9.996 39.986 1.00 94.88 166 THR A C 1
ATOM 1348 O O . THR A 1 166 ? -16.457 -10.390 38.863 1.00 94.88 166 THR A O 1
ATOM 1351 N N . GLU A 1 167 ? -17.941 -9.435 40.247 1.00 94.19 167 GLU A N 1
ATOM 1352 C CA . GLU A 1 167 ? -18.966 -9.190 39.220 1.00 94.19 167 GLU A CA 1
ATOM 1353 C C . GLU A 1 167 ? -18.453 -8.265 38.111 1.00 94.19 167 GLU A C 1
ATOM 1355 O O . GLU A 1 167 ? -18.645 -8.536 36.925 1.00 94.19 167 GLU A O 1
ATOM 1360 N N . GLN A 1 168 ? -17.751 -7.189 38.479 1.00 92.88 168 GLN A N 1
ATOM 1361 C CA . GLN A 1 168 ? -17.159 -6.276 37.505 1.00 92.88 168 GLN A CA 1
ATOM 1362 C C . GLN A 1 168 ? -16.100 -6.972 36.641 1.00 92.88 168 GLN A C 1
ATOM 1364 O O . GLN A 1 168 ? -16.080 -6.767 35.429 1.00 92.88 168 GLN A O 1
ATOM 1369 N N . LEU A 1 169 ? -15.241 -7.802 37.239 1.00 94.62 169 LEU A N 1
ATOM 1370 C CA . LEU A 1 169 ? -14.248 -8.577 36.497 1.00 94.62 169 LEU A CA 1
ATOM 1371 C C . LEU A 1 169 ? -14.914 -9.564 35.530 1.00 94.62 169 LEU A C 1
ATOM 1373 O O . LEU A 1 169 ? -14.487 -9.659 34.382 1.00 94.62 169 LEU A O 1
ATOM 1377 N N . HIS A 1 170 ? -15.970 -10.255 35.972 1.00 95.69 170 HIS A N 1
ATOM 1378 C CA . HIS A 1 170 ? -16.752 -11.145 35.112 1.00 95.69 170 HIS A CA 1
ATOM 1379 C C . HIS A 1 170 ? -17.295 -10.413 33.889 1.00 95.69 170 HIS A C 1
ATOM 1381 O O . HIS A 1 170 ? -17.092 -10.875 32.771 1.00 95.69 170 HIS A O 1
ATOM 1387 N N . LYS A 1 171 ? -17.887 -9.233 34.090 1.00 93.56 171 LYS A N 1
ATOM 1388 C CA . LYS A 1 171 ? -18.405 -8.425 32.989 1.00 93.56 171 LYS A CA 1
ATOM 1389 C C . LYS A 1 171 ? -17.323 -8.055 31.969 1.00 93.56 171 LYS A C 1
ATOM 1391 O O . LYS A 1 171 ? -17.549 -8.198 30.777 1.00 93.56 171 LYS A O 1
ATOM 1396 N N . VAL A 1 172 ? -16.142 -7.629 32.425 1.00 93.31 172 VAL A N 1
ATOM 1397 C CA . VAL A 1 172 ? -15.023 -7.297 31.522 1.00 93.31 172 VAL A CA 1
ATOM 1398 C C . VAL A 1 172 ? -14.587 -8.520 30.707 1.00 93.31 172 VAL A C 1
ATOM 1400 O O . VAL A 1 172 ? -14.303 -8.403 29.519 1.00 93.31 172 VAL A O 1
ATOM 1403 N N . ILE A 1 173 ? -14.549 -9.706 31.321 1.00 94.00 173 ILE A N 1
ATOM 1404 C CA . ILE A 1 173 ? -14.214 -10.951 30.615 1.00 94.00 173 ILE A CA 1
ATOM 1405 C C . ILE A 1 173 ? -15.281 -11.292 29.569 1.00 94.00 173 ILE A C 1
ATOM 1407 O O . ILE A 1 173 ? -14.927 -11.633 28.439 1.00 94.00 173 ILE A O 1
ATOM 1411 N N . ASP A 1 174 ? -16.562 -11.180 29.919 1.00 94.00 174 ASP A N 1
ATOM 1412 C CA . ASP A 1 174 ? -17.667 -11.431 28.991 1.00 94.00 174 ASP A CA 1
ATOM 1413 C C . ASP A 1 174 ? -17.624 -10.459 27.803 1.00 94.00 174 ASP A C 1
ATOM 1415 O O . ASP A 1 174 ? -17.680 -10.902 26.654 1.00 94.00 174 ASP A O 1
ATOM 1419 N N . ASP A 1 175 ? -17.396 -9.168 28.061 1.00 92.12 175 ASP A N 1
ATOM 1420 C CA . ASP A 1 175 ? -17.247 -8.137 27.028 1.00 92.12 175 ASP A CA 1
ATOM 1421 C C . ASP A 1 175 ? -16.075 -8.474 26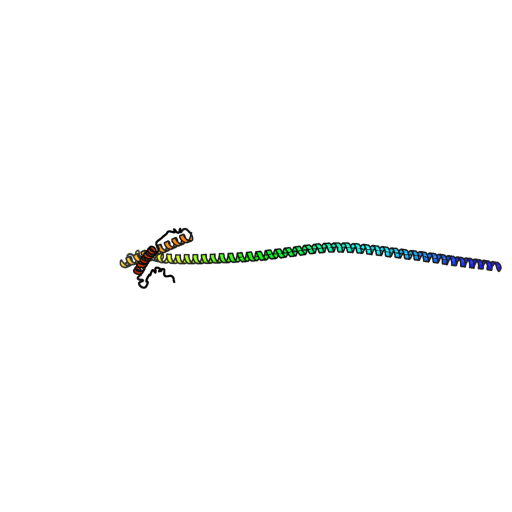.069 1.00 92.12 175 ASP A C 1
ATOM 1423 O O . ASP A 1 175 ? -16.209 -8.357 24.846 1.00 92.12 175 ASP A O 1
ATOM 1427 N N . ILE A 1 176 ? -14.941 -8.977 26.588 1.00 92.19 176 ILE A N 1
ATOM 1428 C CA . ILE A 1 176 ? -13.789 -9.441 25.782 1.00 92.19 176 ILE A CA 1
ATOM 1429 C C . ILE A 1 176 ? -14.145 -10.669 24.926 1.00 92.19 176 ILE A C 1
ATOM 1431 O O . ILE A 1 176 ? -13.706 -10.795 23.775 1.00 92.19 176 ILE A O 1
ATOM 1435 N N . ILE A 1 177 ? -14.926 -11.603 25.466 1.00 91.69 177 ILE A N 1
ATOM 1436 C CA . ILE A 1 177 ? -15.359 -12.793 24.727 1.00 91.69 177 ILE A CA 1
ATOM 1437 C C . ILE A 1 177 ? -16.332 -12.398 23.612 1.00 91.69 177 ILE A C 1
ATOM 1439 O O . ILE A 1 177 ? -16.223 -12.914 22.496 1.00 91.69 177 ILE A O 1
ATOM 1443 N N . GLU A 1 178 ? -17.267 -11.488 23.880 1.00 90.56 178 GLU A N 1
ATOM 1444 C CA . GLU A 1 178 ? -18.218 -11.000 22.882 1.00 90.56 178 GLU A CA 1
ATOM 1445 C C . GLU A 1 178 ? -17.514 -10.298 21.721 1.00 90.56 178 GLU A C 1
ATOM 1447 O O . GLU A 1 178 ? -17.754 -10.659 20.565 1.00 90.56 178 GLU A O 1
ATOM 1452 N N . ILE A 1 179 ? -16.581 -9.378 21.995 1.00 90.00 179 ILE A N 1
ATOM 1453 C CA . ILE A 1 179 ? -15.819 -8.719 20.924 1.00 90.00 179 ILE A CA 1
ATOM 1454 C C . ILE A 1 179 ? -14.971 -9.721 20.130 1.00 90.00 179 ILE A C 1
ATOM 1456 O O . ILE A 1 179 ? -14.937 -9.652 18.904 1.00 90.00 179 ILE A O 1
ATOM 1460 N N . SER A 1 180 ? -14.390 -10.731 20.785 1.00 89.50 180 SER A N 1
ATOM 1461 C CA . SER A 1 180 ? -13.635 -11.792 20.099 1.00 89.50 180 SER A CA 1
ATOM 1462 C C . SER A 1 180 ? -14.518 -12.611 19.148 1.00 89.50 180 SER A C 1
ATOM 1464 O O . SER A 1 180 ? -14.091 -12.980 18.050 1.00 89.50 180 SER A O 1
ATOM 1466 N N . LYS A 1 181 ? -15.773 -12.883 19.530 1.00 90.31 181 LYS A N 1
ATOM 1467 C CA . LYS A 1 181 ? -16.755 -13.551 18.657 1.00 90.31 181 LYS A CA 1
ATOM 1468 C C . LYS A 1 181 ? -17.157 -12.670 17.472 1.00 90.31 181 LYS A C 1
ATOM 1470 O O . LYS A 1 181 ? -17.357 -13.199 16.378 1.00 90.31 181 LYS A O 1
ATOM 1475 N N . ILE A 1 182 ? -17.268 -11.353 17.674 1.00 89.25 182 ILE A N 1
ATOM 1476 C CA . ILE A 1 182 ? -17.526 -10.385 16.595 1.00 89.25 182 ILE A CA 1
ATOM 1477 C C . ILE A 1 182 ? -16.361 -10.393 15.600 1.00 89.25 182 ILE A C 1
ATOM 1479 O O . ILE A 1 182 ? -16.582 -10.598 14.408 1.00 89.25 182 ILE A O 1
ATOM 1483 N N . GLU A 1 183 ? -15.125 -10.219 16.077 1.00 84.88 183 GLU A N 1
ATOM 1484 C CA . GLU A 1 183 ? -13.935 -10.114 15.220 1.00 84.88 183 GLU A CA 1
ATOM 1485 C C . GLU A 1 183 ? -13.640 -11.400 14.441 1.00 84.88 183 GLU A C 1
ATOM 1487 O O . GLU A 1 183 ? -13.238 -11.348 13.280 1.00 84.88 183 GLU A O 1
ATOM 1492 N N . SER A 1 184 ? -13.874 -12.562 15.052 1.00 90.62 184 SER A N 1
ATOM 1493 C CA . SER A 1 184 ? -13.698 -13.865 14.397 1.00 90.62 184 SER A CA 1
ATOM 1494 C C . SER A 1 184 ? -14.846 -14.248 13.454 1.00 90.62 184 SER A C 1
ATOM 1496 O O . SER A 1 184 ? -14.796 -15.313 12.837 1.00 90.62 184 SER A O 1
ATOM 1498 N N . GLY A 1 185 ? -15.888 -13.415 13.334 1.00 88.44 185 GLY A N 1
ATOM 1499 C CA . GLY A 1 185 ? -17.058 -13.693 12.498 1.00 88.44 185 GLY A CA 1
ATOM 1500 C C . GLY A 1 185 ? -17.924 -14.850 13.006 1.00 88.44 185 GLY A C 1
ATOM 1501 O O . GLY A 1 185 ? -18.709 -15.411 12.246 1.00 88.44 185 GLY A O 1
ATOM 1502 N N . GLN A 1 186 ? -17.789 -15.226 14.280 1.00 87.50 186 GLN A N 1
ATOM 1503 C CA . GLN A 1 186 ? -18.526 -16.335 14.895 1.00 87.50 186 GLN A CA 1
ATOM 1504 C C . GLN A 1 186 ? -19.952 -15.949 15.319 1.00 87.50 186 GLN A C 1
ATOM 1506 O O . GLN A 1 186 ? -20.754 -16.822 15.658 1.00 87.50 186 GLN A O 1
ATOM 1511 N N . ILE A 1 187 ? -20.302 -14.659 15.299 1.00 89.56 187 ILE A N 1
ATOM 1512 C CA . ILE A 1 187 ? -21.671 -14.214 15.572 1.00 89.56 187 ILE A CA 1
ATOM 1513 C C . ILE A 1 187 ? -22.570 -14.484 14.366 1.00 89.56 187 ILE A C 1
ATOM 1515 O O . ILE A 1 187 ? -22.411 -13.903 13.295 1.00 89.56 187 ILE A O 1
ATOM 1519 N N . THR A 1 188 ? -23.581 -15.325 14.577 1.00 85.94 188 THR A N 1
ATOM 1520 C CA . THR A 1 188 ? -24.647 -15.562 13.600 1.00 85.94 188 THR A CA 1
ATOM 1521 C C . THR A 1 188 ? -25.856 -14.696 13.944 1.00 85.94 188 THR A C 1
ATOM 1523 O O . THR A 1 188 ? -26.478 -14.877 14.989 1.00 85.94 188 THR A O 1
ATOM 1526 N N . VAL A 1 189 ? -26.210 -13.756 13.066 1.00 89.25 189 VAL A N 1
ATOM 1527 C CA . VAL A 1 189 ? -27.402 -12.911 13.239 1.00 89.25 189 VAL A CA 1
ATOM 1528 C C . VAL A 1 189 ? -28.634 -13.660 12.741 1.00 89.25 189 VAL A C 1
ATOM 1530 O O . VAL A 1 189 ? -28.766 -13.915 11.543 1.00 89.25 189 VAL A O 1
ATOM 1533 N N . ASN A 1 190 ? -29.562 -13.972 13.645 1.00 90.69 190 ASN A N 1
ATOM 1534 C CA . ASN A 1 190 ? -30.849 -14.553 13.278 1.00 90.69 190 ASN A CA 1
ATOM 1535 C C . ASN A 1 190 ? -31.869 -13.440 12.998 1.00 90.69 190 ASN A C 1
ATOM 1537 O O . ASN A 1 190 ? -32.255 -12.697 13.899 1.00 90.69 190 ASN A O 1
ATOM 1541 N N . LYS A 1 191 ? -32.279 -13.295 11.735 1.00 93.25 191 LYS A N 1
ATOM 1542 C CA . LYS A 1 191 ? -33.247 -12.276 11.315 1.00 93.25 191 LYS A CA 1
ATOM 1543 C C . LYS A 1 191 ? -34.661 -12.834 11.435 1.00 93.25 191 LYS A C 1
ATOM 1545 O O . LYS A 1 191 ? -35.063 -13.668 10.629 1.00 93.25 191 LYS A O 1
ATOM 1550 N N . THR A 1 192 ? -35.422 -12.330 12.400 1.00 95.38 192 THR A N 1
ATOM 1551 C CA . THR A 1 192 ? -36.820 -12.716 12.628 1.00 95.38 192 THR A CA 1
ATOM 1552 C C . THR A 1 192 ? -37.721 -11.487 12.693 1.00 95.38 192 THR A C 1
ATOM 1554 O O . THR A 1 192 ? -37.269 -10.387 13.010 1.00 95.38 192 THR A O 1
ATOM 1557 N N . TYR A 1 193 ? -39.012 -11.664 12.404 1.00 95.75 193 TYR A N 1
ATOM 1558 C CA . TYR A 1 193 ? -40.006 -10.632 12.694 1.00 95.75 193 TYR A CA 1
ATOM 1559 C C . TYR A 1 193 ? -40.181 -10.501 14.210 1.00 95.75 193 TYR A C 1
ATOM 1561 O O . TYR A 1 193 ? -40.252 -11.506 14.915 1.00 95.75 193 TYR A O 1
ATOM 1569 N N . PHE A 1 194 ? -40.259 -9.268 14.702 1.00 94.69 194 PHE A N 1
ATOM 1570 C CA . PHE A 1 194 ? -40.537 -8.960 16.103 1.00 94.69 194 PHE A CA 1
ATOM 1571 C C . PHE A 1 194 ? -41.405 -7.700 16.198 1.00 94.69 194 PHE A C 1
ATOM 1573 O O . PHE A 1 194 ? -41.395 -6.861 15.293 1.00 94.69 194 PHE A O 1
ATOM 1580 N N . ASP A 1 195 ? -42.166 -7.564 17.286 1.00 93.69 195 ASP A N 1
ATOM 1581 C CA . ASP A 1 195 ? -42.947 -6.355 17.546 1.00 93.69 195 ASP A CA 1
ATOM 1582 C C . ASP A 1 195 ? -42.052 -5.286 18.176 1.00 93.69 195 ASP A C 1
ATOM 1584 O O . ASP A 1 195 ? -41.618 -5.382 19.326 1.00 93.69 195 ASP A O 1
ATOM 1588 N N . VAL A 1 196 ? -41.795 -4.237 17.402 1.00 91.31 196 VAL A N 1
ATOM 1589 C CA . VAL A 1 196 ? -40.987 -3.091 17.818 1.00 91.31 196 VAL A CA 1
ATOM 1590 C C . VAL A 1 196 ? -41.580 -2.405 19.057 1.00 91.31 196 VAL A C 1
ATOM 1592 O O . VAL A 1 196 ? -40.825 -1.935 19.904 1.00 91.31 196 VAL A O 1
ATOM 1595 N N . ASN A 1 197 ? -42.910 -2.371 19.218 1.00 90.19 197 ASN A N 1
ATOM 1596 C CA . ASN A 1 197 ? -43.539 -1.757 20.392 1.00 90.19 197 ASN A CA 1
ATOM 1597 C C . ASN A 1 197 ? -43.233 -2.544 21.670 1.00 90.19 197 ASN A C 1
ATOM 1599 O O . ASN A 1 197 ? -42.973 -1.924 22.700 1.00 90.19 197 ASN A O 1
ATOM 1603 N N . ILE A 1 198 ? -43.234 -3.881 21.597 1.00 91.94 198 ILE A N 1
ATOM 1604 C CA . ILE A 1 198 ? -42.895 -4.750 22.734 1.00 91.94 198 ILE A CA 1
ATOM 1605 C C . ILE A 1 198 ? -41.434 -4.532 23.127 1.00 91.94 198 ILE A C 1
ATOM 1607 O O . ILE A 1 198 ? -41.162 -4.226 24.285 1.00 91.94 198 ILE A O 1
ATOM 1611 N N . LEU A 1 199 ? -40.512 -4.555 22.157 1.00 92.75 199 LEU A N 1
ATOM 1612 C CA . LEU A 1 199 ? -39.092 -4.289 22.411 1.00 92.75 199 LEU A CA 1
ATOM 1613 C C . LEU A 1 199 ? -38.884 -2.942 23.120 1.00 92.75 199 LEU A C 1
ATOM 1615 O O . LEU A 1 199 ? -38.165 -2.850 24.112 1.00 92.75 199 LEU A O 1
ATOM 1619 N N . PHE A 1 200 ? -39.529 -1.878 22.640 1.00 91.94 200 PHE A N 1
ATOM 1620 C CA . PHE A 1 200 ? -39.402 -0.563 23.266 1.00 91.94 200 PHE A CA 1
ATOM 1621 C C . PHE A 1 200 ? -40.002 -0.508 24.680 1.00 91.94 200 PHE A C 1
ATOM 1623 O O . PHE A 1 200 ? -39.453 0.187 25.538 1.00 91.94 200 PHE A O 1
ATOM 1630 N N . GLN A 1 201 ? -41.095 -1.228 24.952 1.00 90.19 201 GLN A N 1
ATOM 1631 C CA . GLN A 1 201 ? -41.649 -1.341 26.306 1.00 90.19 201 GLN A CA 1
ATOM 1632 C C . GLN A 1 201 ? -40.690 -2.073 27.251 1.00 90.19 201 GLN A C 1
ATOM 1634 O O . GLN A 1 201 ? -40.454 -1.592 28.361 1.00 90.19 201 GLN A O 1
ATOM 1639 N N . GLU A 1 202 ? -40.097 -3.181 26.805 1.00 92.25 202 GLU A N 1
ATOM 1640 C CA . GLU A 1 202 ? -39.093 -3.930 27.570 1.00 92.25 202 GLU A CA 1
ATOM 1641 C C . GLU A 1 202 ? -37.876 -3.055 27.893 1.00 92.25 202 GLU A C 1
ATOM 1643 O O . GLU A 1 202 ? -37.463 -2.964 29.051 1.00 92.25 202 GLU A O 1
ATOM 1648 N N . LEU A 1 203 ? -37.362 -2.319 26.902 1.00 91.94 203 LEU A N 1
ATOM 1649 C CA . LEU A 1 203 ? -36.258 -1.376 27.095 1.00 91.94 203 LEU A CA 1
ATOM 1650 C C . LEU A 1 203 ? -36.620 -0.264 28.093 1.00 91.94 203 LEU A C 1
ATOM 1652 O O . LEU A 1 203 ? -35.820 0.067 28.968 1.00 91.94 203 LEU A O 1
ATOM 1656 N N . MET A 1 204 ? -37.830 0.300 28.015 1.00 90.38 204 MET A N 1
ATOM 1657 C CA . MET A 1 204 ? -38.301 1.305 28.978 1.00 90.38 204 MET A CA 1
ATOM 1658 C C . MET A 1 204 ? -38.354 0.778 30.405 1.00 90.38 204 MET A C 1
ATOM 1660 O O . MET A 1 204 ? -38.002 1.503 31.337 1.00 90.38 204 MET A O 1
ATOM 1664 N N . LEU A 1 205 ? -38.816 -0.455 30.592 1.00 89.75 205 LEU A N 1
ATOM 1665 C CA . LEU A 1 205 ? -38.923 -1.066 31.912 1.00 89.75 205 LEU A CA 1
ATOM 1666 C C . LEU A 1 205 ? -37.538 -1.390 32.483 1.00 89.75 205 LEU A C 1
ATOM 1668 O O . LEU A 1 205 ? -37.279 -1.135 33.660 1.00 89.75 205 LEU A O 1
ATOM 1672 N N . TYR A 1 206 ? -36.626 -1.863 31.633 1.00 90.19 206 TYR A N 1
ATOM 1673 C CA . TYR A 1 206 ? -35.235 -2.109 31.995 1.00 90.19 206 TYR A CA 1
ATOM 1674 C C . TYR A 1 206 ? -34.522 -0.823 32.452 1.00 90.19 206 TYR A C 1
ATOM 1676 O O . TYR A 1 206 ? -34.045 -0.739 33.587 1.00 90.19 206 TYR A O 1
ATOM 1684 N N . PHE A 1 207 ? -34.496 0.218 31.614 1.00 90.00 207 PHE A N 1
ATOM 1685 C CA . PHE A 1 207 ? -33.773 1.458 31.931 1.00 90.00 207 PHE A CA 1
ATOM 1686 C C . PHE A 1 207 ? -34.465 2.286 33.021 1.00 90.00 207 PHE A C 1
ATOM 1688 O O . PHE A 1 207 ? -33.804 2.815 33.910 1.00 90.00 207 PHE A O 1
ATOM 1695 N N . SER A 1 208 ? -35.796 2.337 32.974 1.00 87.81 208 SER A N 1
ATOM 1696 C CA . SER A 1 208 ? -36.687 2.201 34.127 1.00 87.81 208 SER A CA 1
ATOM 1697 C C . SER A 1 208 ? -36.072 2.020 35.508 1.00 87.81 208 SER A C 1
ATOM 1699 O O . SER A 1 208 ? -35.768 2.946 36.266 1.00 87.81 208 SER A O 1
ATOM 1701 N N . LYS A 1 209 ? -35.919 0.731 35.793 1.00 86.44 209 LYS A N 1
ATOM 1702 C CA . LYS A 1 209 ? -35.370 0.160 37.006 1.00 86.44 209 LYS A CA 1
ATOM 1703 C C . LYS A 1 209 ? -33.944 0.644 37.261 1.00 86.44 209 LYS A C 1
ATOM 1705 O O . LYS A 1 209 ? -33.636 1.063 38.373 1.00 86.44 209 LYS A O 1
ATOM 1710 N N . GLN A 1 210 ? -33.104 0.684 36.229 1.00 86.25 210 GLN A N 1
ATOM 1711 C CA . GLN A 1 210 ? -31.709 1.104 36.372 1.00 86.25 210 GLN A CA 1
ATOM 1712 C C . GLN A 1 210 ? -31.567 2.566 36.837 1.00 86.25 210 GLN A C 1
ATOM 1714 O O . GLN A 1 210 ? -30.689 2.883 37.644 1.00 86.25 210 GLN A O 1
ATOM 1719 N N . LEU A 1 211 ? -32.427 3.477 36.366 1.00 87.62 211 LEU A N 1
ATOM 1720 C CA . LEU A 1 211 ? -32.441 4.874 36.818 1.00 87.62 211 LEU A CA 1
ATOM 1721 C C . LEU A 1 211 ? -32.820 5.001 38.295 1.00 87.62 211 LEU A C 1
ATOM 1723 O O . LEU A 1 211 ? -32.248 5.838 38.999 1.00 87.62 211 LEU A O 1
ATOM 1727 N N . PHE A 1 212 ? -33.751 4.165 38.755 1.00 84.06 212 PHE A N 1
ATOM 1728 C CA . PHE A 1 212 ? -34.158 4.108 40.155 1.00 84.06 212 PHE A CA 1
ATOM 1729 C C . PHE A 1 212 ? -33.019 3.589 41.043 1.00 84.06 212 PHE A C 1
ATOM 1731 O O . PHE A 1 212 ? -32.651 4.244 42.015 1.00 84.06 212 PHE A O 1
ATOM 1738 N N . GLU A 1 213 ? -32.389 2.477 40.660 1.00 82.56 213 GLU A N 1
ATOM 1739 C CA . GLU A 1 213 ? -31.286 1.857 41.411 1.00 82.56 213 GLU A CA 1
ATOM 1740 C C . GLU A 1 213 ? -30.032 2.743 41.473 1.00 82.56 213 GLU A C 1
ATOM 1742 O O . GLU A 1 213 ? -29.321 2.760 42.475 1.00 82.56 213 GLU A O 1
ATOM 1747 N N . THR A 1 214 ? -29.767 3.529 40.426 1.00 82.00 214 THR A N 1
ATOM 1748 C CA . THR A 1 214 ? -28.600 4.429 40.369 1.00 82.00 214 THR A CA 1
ATOM 1749 C C . THR A 1 214 ? -28.866 5.830 40.928 1.00 82.00 214 THR A C 1
ATOM 1751 O O . THR A 1 214 ? -27.986 6.688 40.851 1.00 82.00 214 THR A O 1
ATOM 1754 N N . SER A 1 215 ? -30.055 6.085 41.491 1.00 83.44 215 SER A N 1
ATOM 1755 C CA . SER A 1 215 ? -30.483 7.401 41.999 1.00 83.44 215 SER A CA 1
ATOM 1756 C C . SER A 1 215 ? -30.358 8.548 40.977 1.00 83.44 215 SER A C 1
ATOM 1758 O O . SER A 1 215 ? -30.233 9.716 41.347 1.00 83.44 215 SER A O 1
ATOM 1760 N N . LYS A 1 216 ? -30.411 8.255 39.669 1.00 79.88 216 LYS A N 1
ATOM 1761 C CA . LYS A 1 216 ? -30.264 9.252 38.589 1.00 79.88 216 LYS A CA 1
ATOM 1762 C C . LYS A 1 216 ? -31.605 9.885 38.211 1.00 79.88 216 LYS A C 1
ATOM 1764 O O . LYS A 1 216 ? -32.020 9.866 37.054 1.00 79.88 216 LYS A O 1
ATOM 1769 N N . THR A 1 217 ? -32.274 10.491 39.188 1.00 74.69 217 THR A N 1
ATOM 1770 C CA . THR A 1 217 ? -33.640 11.043 39.065 1.00 74.69 217 THR A CA 1
ATOM 1771 C C . THR A 1 217 ? -33.779 12.197 38.063 1.00 74.69 217 THR A C 1
ATOM 1773 O O . THR A 1 217 ? -34.881 12.509 37.618 1.00 74.69 217 THR A O 1
ATOM 1776 N N . GLN A 1 218 ? -32.667 12.816 37.664 1.00 81.88 218 GLN A N 1
ATOM 1777 C CA . GLN A 1 218 ? -32.625 13.891 36.667 1.00 81.88 218 GLN A CA 1
ATOM 1778 C C . GLN A 1 218 ? -32.852 13.426 35.218 1.00 81.88 218 GLN A C 1
ATOM 1780 O O . GLN A 1 218 ? -33.108 14.252 34.341 1.00 81.88 218 GLN A O 1
ATOM 1785 N N . LEU A 1 219 ? -32.754 12.123 34.944 1.00 82.94 219 LEU A N 1
ATOM 1786 C CA . LEU A 1 219 ? -32.930 11.572 33.603 1.00 82.94 219 LEU A CA 1
ATOM 1787 C C . LEU A 1 219 ? -34.383 11.131 33.394 1.00 82.94 219 LEU A C 1
ATOM 1789 O O . LEU A 1 219 ? -34.964 10.434 34.221 1.00 82.94 219 LEU A O 1
ATOM 1793 N N . ARG A 1 220 ? -34.975 11.524 32.260 1.00 81.00 220 ARG A N 1
ATOM 1794 C CA . ARG A 1 220 ? -36.311 11.083 31.831 1.00 81.00 220 ARG A CA 1
ATOM 1795 C C . ARG A 1 220 ? -36.226 10.393 30.480 1.00 81.00 220 ARG A C 1
ATOM 1797 O O . ARG A 1 220 ? -35.736 10.983 29.523 1.00 81.00 220 ARG A O 1
ATOM 1804 N N . ILE A 1 221 ? -36.759 9.178 30.403 1.00 83.31 221 ILE A N 1
ATOM 1805 C CA . ILE A 1 221 ? -36.849 8.412 29.158 1.00 83.31 221 ILE A CA 1
ATOM 1806 C C . ILE A 1 221 ? -38.232 8.647 28.550 1.00 83.31 221 ILE A C 1
ATOM 1808 O O . ILE A 1 221 ? -39.244 8.602 29.251 1.00 83.31 221 ILE A O 1
ATOM 1812 N N . ARG A 1 222 ? -38.276 8.954 27.253 1.00 83.31 222 ARG A N 1
ATOM 1813 C CA . ARG A 1 222 ? -39.515 9.173 26.499 1.00 83.31 222 ARG A CA 1
ATOM 1814 C C . ARG A 1 222 ? -39.453 8.391 25.196 1.00 83.31 222 ARG A C 1
ATOM 1816 O O . ARG A 1 222 ? -38.481 8.524 24.459 1.00 83.31 222 ARG A O 1
ATOM 1823 N N . ILE A 1 223 ? -40.505 7.633 24.900 1.00 80.94 223 ILE A N 1
ATOM 1824 C CA . ILE A 1 223 ? -40.721 7.042 23.578 1.00 80.94 223 ILE A CA 1
ATOM 1825 C C . ILE A 1 223 ? -41.717 7.921 22.834 1.00 80.94 223 ILE A C 1
ATOM 1827 O O . ILE A 1 223 ? -42.805 8.195 23.340 1.00 80.94 223 ILE A O 1
ATOM 1831 N N . TYR A 1 224 ? -41.360 8.319 21.618 1.00 80.31 224 TYR A N 1
ATOM 1832 C CA . TYR A 1 224 ? -42.280 8.969 20.696 1.00 80.31 224 TYR A CA 1
ATOM 1833 C C . TYR A 1 224 ? -42.642 7.978 19.600 1.00 80.31 224 TYR A C 1
ATOM 1835 O O . TYR A 1 224 ? -41.784 7.556 18.828 1.00 80.31 224 TYR A O 1
ATOM 1843 N N . LYS A 1 225 ? -43.922 7.614 19.522 1.00 77.75 225 LYS A N 1
ATOM 1844 C CA . LYS A 1 225 ? -44.448 6.931 18.345 1.00 77.75 225 LYS A CA 1
ATOM 1845 C C . LYS A 1 225 ? -44.672 8.000 17.273 1.00 77.75 225 LYS A C 1
ATOM 1847 O O . LYS A 1 225 ? -45.480 8.897 17.520 1.00 77.75 225 LYS A O 1
ATOM 1852 N N . PRO A 1 226 ? -43.981 7.952 16.123 1.00 73.94 226 PRO A N 1
ATOM 1853 C CA . PRO A 1 226 ? -44.233 8.908 15.058 1.00 73.94 226 PRO A CA 1
ATOM 1854 C C . PRO A 1 226 ? -45.680 8.731 14.590 1.00 73.94 226 PRO A C 1
ATOM 1856 O O . PRO A 1 226 ? -46.063 7.677 14.081 1.00 73.94 226 PRO A O 1
ATOM 1859 N N . THR A 1 227 ? -46.514 9.742 14.817 1.00 73.00 227 THR A N 1
ATOM 1860 C CA . THR A 1 227 ? -47.823 9.821 14.177 1.00 73.00 227 THR A CA 1
ATOM 1861 C C . THR A 1 227 ? -47.590 10.085 12.701 1.00 73.00 227 THR A C 1
ATOM 1863 O O . THR A 1 227 ? -46.820 10.976 12.345 1.00 73.00 227 THR A O 1
ATOM 1866 N N . ALA A 1 228 ? -48.239 9.302 11.842 1.00 64.19 228 ALA A N 1
ATOM 1867 C CA . ALA A 1 228 ? -48.271 9.527 10.404 1.00 64.19 228 ALA A CA 1
ATOM 1868 C C . ALA A 1 228 ? -49.039 10.825 10.101 1.00 64.19 228 ALA A C 1
ATOM 1870 O O . ALA A 1 228 ? -50.182 10.816 9.664 1.00 64.19 228 ALA A O 1
ATOM 1871 N N . THR A 1 229 ? -48.418 11.961 10.380 1.00 55.72 229 THR A N 1
ATOM 1872 C CA . THR A 1 229 ? -48.811 13.276 9.892 1.00 55.72 229 THR A CA 1
ATOM 1873 C C . THR A 1 229 ? -47.598 13.835 9.180 1.00 55.72 229 THR A C 1
ATOM 1875 O O . THR A 1 229 ? -46.894 14.699 9.694 1.00 55.72 229 THR A O 1
ATOM 1878 N N . GLY A 1 230 ? -47.331 13.260 8.007 1.00 55.09 230 GLY A N 1
ATOM 1879 C CA . GLY A 1 230 ? -46.537 13.919 6.988 1.00 55.09 230 GLY A CA 1
ATOM 1880 C C . GLY A 1 230 ? -47.312 15.133 6.489 1.00 55.09 230 GLY A C 1
ATOM 1881 O O . GLY A 1 230 ? -48.347 14.997 5.836 1.00 55.09 230 GLY A O 1
ATOM 1882 N N . LYS A 1 231 ? -46.817 16.312 6.839 1.00 38.00 231 LYS A N 1
ATOM 1883 C CA . LYS A 1 231 ? -46.594 17.361 5.854 1.00 38.00 231 LYS A CA 1
ATOM 1884 C C . LYS A 1 231 ? -45.094 17.563 5.760 1.00 38.00 231 LYS A C 1
ATOM 1886 O O . LYS A 1 231 ? -44.452 17.493 6.831 1.00 38.00 231 LYS A O 1
#

pLDDT: mean 89.47, std 9.88, range [38.0, 97.5]

Foldseek 3Di:
DPVVVVVVVVVVVVVVVVVVVVVVVVVVVVVVVVVVVVVVVVVVVVVVVVVVVVVVVVVVVVVVVVVVVVVVVVVVVVVVVVVVVVVVVVVVVVVVVVVVVVVVVVVVVVVVVVVVVVVVVVVVVVLVVQLCVLVCLLVVLVVVLPDPPDDPVSNVVSVVSNVVSVVSNVVSVVVVVVVVCVVVVVDDDDDDDDDPVVVVVVVCVVVVVVCVVVVVVVDDDDDDDDDPPDD

Radius of gyration: 67.02 Å; chains: 1; bounding box: 145×42×186 Å

Secondary structure (DSSP, 8-state):
--HHHHHHHHHHHHHHHHHHHHHHHHHHHHHHHHHHHHHHHHHHHHHHHHHHHHHHHHHHHHHHHHHHHHHHHHHHHHHHHHHHHHHHHHHHHHHHHHHHHHHHHHHHHHHHHHHHHHHHHHHHHHHHHHHHHHHHHHHHHHHHHT-TT--HHHHHHHHHHHHHHHHHHHHHHHHHHHHHHHHTT----------HHHHHHHHHHHHHHHHHHTT-TT---------S---